Protein AF-A0A0A2VIX8-F1 (afdb_monomer_lite)

Structure (mmCIF, N/CA/C/O backbone):
data_AF-A0A0A2VIX8-F1
#
_entry.id   AF-A0A0A2VIX8-F1
#
loop_
_atom_site.group_PDB
_atom_site.id
_atom_site.type_symbol
_atom_site.label_atom_id
_atom_site.label_alt_id
_atom_site.label_comp_id
_atom_site.label_asym_id
_atom_site.label_entity_id
_atom_site.label_seq_id
_atom_site.pdbx_PDB_ins_code
_atom_site.Cartn_x
_atom_site.Cartn_y
_atom_site.Cartn_z
_atom_site.occupancy
_atom_site.B_iso_or_equiv
_atom_site.auth_seq_id
_atom_site.auth_comp_id
_atom_site.auth_asym_id
_atom_site.auth_atom_id
_atom_site.pdbx_PDB_model_num
ATOM 1 N N . MET A 1 1 ? -7.351 -21.749 -22.480 1.00 57.69 1 MET A N 1
ATOM 2 C CA . MET A 1 1 ? -6.103 -21.025 -22.819 1.00 57.69 1 MET A CA 1
ATOM 3 C C . MET A 1 1 ? -6.540 -19.793 -23.589 1.00 57.69 1 MET A C 1
ATOM 5 O O . MET A 1 1 ? -7.499 -19.936 -24.330 1.00 57.69 1 MET A O 1
ATOM 9 N N . PHE A 1 2 ? -5.958 -18.612 -23.363 1.00 70.50 2 PHE A N 1
ATOM 10 C CA . PHE A 1 2 ? -6.337 -17.423 -24.139 1.00 70.50 2 PHE A CA 1
ATOM 11 C C . PHE A 1 2 ? -5.989 -17.662 -25.614 1.00 70.50 2 PHE A C 1
ATOM 13 O O . PHE A 1 2 ? -4.879 -18.130 -25.893 1.00 70.50 2 PHE A O 1
ATOM 20 N N . GLU A 1 3 ? -6.956 -17.448 -26.503 1.00 76.38 3 GLU A N 1
ATOM 21 C CA . GLU A 1 3 ? -6.859 -17.830 -27.917 1.00 76.38 3 GLU A CA 1
ATOM 22 C C . GLU A 1 3 ? -5.874 -16.917 -28.657 1.00 76.38 3 GLU A C 1
ATOM 24 O O . GLU A 1 3 ? -4.960 -17.423 -29.305 1.00 76.38 3 GLU A O 1
ATOM 29 N N . ASP A 1 4 ? -5.938 -15.606 -28.410 1.00 84.31 4 ASP A N 1
ATOM 30 C CA . ASP A 1 4 ? -5.078 -14.608 -29.056 1.00 84.31 4 ASP A CA 1
ATOM 31 C C . ASP A 1 4 ? -3.725 -14.490 -28.338 1.00 84.31 4 ASP A C 1
ATOM 33 O O . ASP A 1 4 ? -3.469 -13.598 -27.525 1.00 84.31 4 ASP A O 1
ATOM 37 N N . ASN A 1 5 ? -2.848 -15.467 -28.571 1.00 88.06 5 ASN A N 1
ATOM 38 C CA . ASN A 1 5 ? -1.573 -15.584 -27.862 1.00 88.06 5 ASN A CA 1
ATOM 39 C C . ASN A 1 5 ? -0.334 -15.504 -28.761 1.00 88.06 5 ASN A C 1
ATOM 41 O O . ASN A 1 5 ? 0.763 -15.804 -28.285 1.00 88.06 5 ASN A O 1
ATOM 45 N N . ASP A 1 6 ? -0.485 -15.055 -30.005 1.00 92.56 6 ASP A N 1
ATOM 46 C CA . ASP A 1 6 ? 0.612 -14.931 -30.971 1.00 92.56 6 ASP A CA 1
ATOM 47 C C . ASP A 1 6 ? 1.671 -13.913 -30.522 1.00 92.56 6 ASP A C 1
ATOM 49 O O . ASP A 1 6 ? 2.866 -14.140 -30.719 1.00 92.56 6 ASP A O 1
ATOM 53 N N . TYR A 1 7 ? 1.258 -12.858 -29.810 1.00 95.38 7 TYR A N 1
ATOM 54 C CA . TYR A 1 7 ? 2.127 -11.888 -29.136 1.00 95.38 7 TYR A CA 1
ATOM 55 C C . TYR A 1 7 ? 1.878 -11.868 -27.629 1.00 95.38 7 TYR A C 1
ATOM 57 O O . TYR A 1 7 ? 0.797 -12.219 -27.153 1.00 95.38 7 TYR A O 1
ATOM 65 N N . LYS A 1 8 ? 2.887 -11.444 -26.858 1.00 95.44 8 LYS A N 1
ATOM 66 C CA . LYS A 1 8 ? 2.777 -11.255 -25.403 1.00 95.44 8 LYS A CA 1
ATOM 67 C C . LYS A 1 8 ? 3.576 -10.060 -24.922 1.00 95.44 8 LYS A C 1
ATOM 69 O O . LYS A 1 8 ? 4.647 -9.766 -25.446 1.00 95.44 8 LYS A O 1
ATOM 74 N N . LEU A 1 9 ? 3.087 -9.450 -23.847 1.00 97.19 9 LEU A N 1
ATOM 75 C CA . LEU A 1 9 ? 3.869 -8.574 -22.985 1.00 97.19 9 LEU A CA 1
ATOM 76 C C . LEU A 1 9 ? 4.278 -9.359 -21.736 1.00 97.19 9 LEU A C 1
ATOM 78 O O . LEU A 1 9 ? 3.434 -9.716 -20.917 1.00 97.19 9 LEU A O 1
ATOM 82 N N . TYR A 1 10 ? 5.571 -9.607 -21.559 1.00 98.31 10 TYR A N 1
ATOM 83 C CA . TYR A 1 10 ? 6.104 -10.111 -20.295 1.00 98.31 10 TYR A CA 1
ATOM 84 C C . TYR A 1 10 ? 6.669 -8.965 -19.473 1.00 98.31 10 TYR A C 1
ATOM 86 O O . TYR A 1 10 ? 7.463 -8.187 -19.987 1.00 98.31 10 TYR A O 1
ATOM 94 N N . VAL A 1 11 ? 6.336 -8.912 -18.186 1.00 98.50 11 VAL A N 1
ATOM 95 C CA . VAL A 1 11 ? 7.009 -8.045 -17.213 1.00 98.50 11 VAL A CA 1
ATOM 96 C C . VAL A 1 11 ? 7.673 -8.930 -16.172 1.00 98.50 11 VAL A C 1
ATOM 98 O O . VAL A 1 11 ? 7.006 -9.703 -15.496 1.00 98.50 11 VAL A O 1
ATOM 101 N N . ILE A 1 12 ? 8.994 -8.870 -16.055 1.00 98.56 12 ILE A N 1
ATOM 102 C CA . ILE A 1 12 ? 9.772 -9.738 -15.173 1.00 98.56 12 ILE A CA 1
ATOM 103 C C . ILE A 1 12 ? 10.361 -8.869 -14.067 1.00 98.56 12 ILE A C 1
ATOM 105 O O . ILE A 1 12 ? 11.219 -8.032 -14.340 1.00 98.56 12 ILE A O 1
ATOM 109 N N . VAL A 1 13 ? 9.918 -9.073 -12.827 1.00 97.94 13 VAL A N 1
ATOM 110 C CA . VAL A 1 13 ? 10.357 -8.282 -11.666 1.00 97.94 13 VAL A CA 1
ATOM 111 C C . VAL A 1 13 ? 11.336 -9.050 -10.783 1.00 97.94 13 VAL A C 1
ATOM 113 O O . VAL A 1 13 ? 11.238 -10.268 -10.614 1.00 97.94 13 VAL A O 1
ATOM 116 N N . ASN A 1 14 ? 12.287 -8.332 -10.197 1.00 94.88 14 ASN A N 1
ATOM 117 C CA . ASN A 1 14 ? 13.230 -8.855 -9.222 1.00 94.88 14 ASN A CA 1
ATOM 118 C C . ASN A 1 14 ? 12.518 -9.093 -7.893 1.00 94.88 14 ASN A C 1
ATOM 120 O O . ASN A 1 14 ? 12.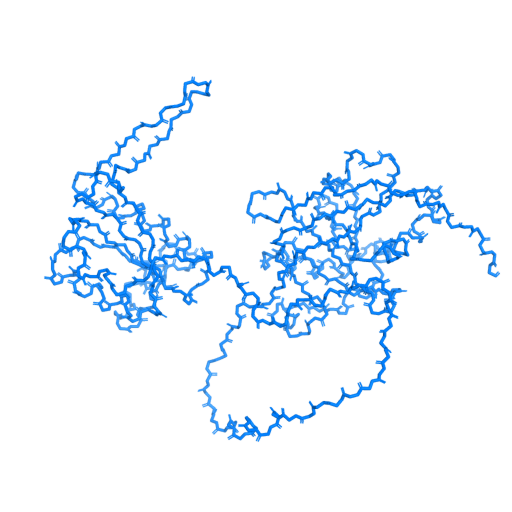109 -8.145 -7.223 1.00 94.88 14 ASN A O 1
ATOM 124 N N . ARG A 1 15 ? 12.413 -10.362 -7.482 1.00 89.75 15 ARG A N 1
ATOM 125 C CA . ARG A 1 15 ? 11.713 -10.755 -6.248 1.00 89.75 15 ARG A CA 1
ATOM 126 C C . ARG A 1 15 ? 12.286 -10.130 -4.970 1.00 89.75 15 ARG A C 1
ATOM 128 O O . ARG A 1 15 ? 11.615 -10.175 -3.949 1.00 89.75 15 ARG A O 1
ATOM 135 N N . ASN A 1 16 ? 13.524 -9.633 -5.018 1.00 85.12 16 ASN A N 1
ATOM 136 C CA . ASN A 1 16 ? 14.191 -9.028 -3.866 1.00 85.12 16 ASN A CA 1
ATOM 137 C C . ASN A 1 16 ? 13.837 -7.540 -3.701 1.00 85.12 16 ASN A C 1
ATOM 139 O O . ASN A 1 16 ? 14.116 -6.987 -2.647 1.00 85.12 16 ASN A O 1
ATOM 143 N N . ALA A 1 17 ? 13.254 -6.898 -4.721 1.00 79.44 17 ALA A N 1
ATOM 144 C CA . ALA A 1 17 ? 12.738 -5.538 -4.596 1.00 79.44 17 ALA A CA 1
ATOM 145 C C . ALA A 1 17 ? 11.415 -5.527 -3.814 1.00 79.44 17 ALA A C 1
ATOM 147 O O . ALA A 1 17 ? 10.639 -6.483 -3.893 1.00 79.44 17 ALA A O 1
ATOM 148 N N . ASP A 1 18 ? 11.138 -4.430 -3.111 1.00 80.56 18 ASP A N 1
ATOM 149 C CA . ASP A 1 18 ? 9.876 -4.249 -2.394 1.00 80.56 18 ASP A CA 1
ATOM 150 C C . ASP A 1 18 ? 8.671 -4.337 -3.331 1.00 80.56 18 ASP A C 1
ATOM 152 O O . ASP A 1 18 ? 8.721 -3.896 -4.480 1.00 80.56 18 ASP A O 1
ATOM 156 N N . LEU A 1 19 ? 7.549 -4.864 -2.831 1.00 82.12 19 LEU A N 1
ATOM 157 C CA . LEU A 1 19 ? 6.335 -5.043 -3.634 1.00 82.12 19 LEU A CA 1
ATOM 158 C C . LEU A 1 19 ? 5.833 -3.719 -4.231 1.00 82.12 19 LEU A C 1
ATOM 160 O O . LEU A 1 19 ? 5.422 -3.686 -5.387 1.00 82.12 19 LEU A O 1
ATOM 164 N N . SER A 1 20 ? 5.893 -2.623 -3.469 1.00 81.38 20 SER A N 1
ATOM 165 C CA . SER A 1 20 ? 5.531 -1.283 -3.951 1.00 81.38 20 SER A CA 1
ATOM 166 C C . SER A 1 20 ? 6.423 -0.839 -5.113 1.00 81.38 20 SER A C 1
ATOM 168 O O . SER A 1 20 ? 5.927 -0.340 -6.121 1.00 81.38 20 SER A O 1
ATOM 170 N N . VAL A 1 21 ? 7.728 -1.090 -5.008 1.00 78.56 21 VAL A N 1
ATOM 171 C CA . VAL A 1 21 ? 8.728 -0.771 -6.033 1.00 78.56 21 VAL A CA 1
ATOM 172 C C . VAL A 1 21 ? 8.552 -1.660 -7.270 1.00 78.56 21 VAL A C 1
ATOM 174 O O . VAL A 1 21 ? 8.613 -1.165 -8.393 1.00 78.56 21 VAL A O 1
ATOM 177 N N . GLN A 1 22 ? 8.241 -2.947 -7.089 1.00 89.38 22 GLN A N 1
ATOM 178 C CA . GLN A 1 22 ? 7.893 -3.861 -8.181 1.00 89.38 22 GLN A CA 1
ATOM 179 C C . GLN A 1 22 ? 6.644 -3.389 -8.932 1.00 89.38 22 GLN A C 1
ATOM 181 O O . GLN A 1 22 ? 6.653 -3.362 -10.160 1.00 89.38 22 GLN A O 1
ATOM 186 N N . MET A 1 23 ? 5.582 -2.994 -8.222 1.00 91.62 23 MET A N 1
ATOM 187 C CA . MET A 1 23 ? 4.348 -2.506 -8.850 1.00 91.62 23 MET A CA 1
ATOM 188 C C . MET A 1 23 ? 4.558 -1.172 -9.568 1.00 91.62 23 MET A C 1
ATOM 190 O O . MET A 1 23 ? 4.048 -0.990 -10.673 1.00 91.62 23 MET A O 1
ATOM 194 N N . ASN A 1 24 ? 5.367 -0.279 -8.992 1.00 83.88 24 ASN A N 1
ATOM 195 C CA . ASN A 1 24 ? 5.773 0.956 -9.655 1.00 83.88 24 ASN A CA 1
ATOM 196 C C . ASN A 1 24 ? 6.507 0.659 -10.976 1.00 83.88 24 ASN A C 1
ATOM 198 O O . ASN A 1 24 ? 6.139 1.172 -12.035 1.00 83.88 24 ASN A O 1
ATOM 202 N N . ALA A 1 25 ? 7.484 -0.253 -10.937 1.00 93.81 25 ALA A N 1
ATOM 203 C CA . ALA A 1 25 ? 8.200 -0.689 -12.129 1.00 93.81 25 ALA A CA 1
ATOM 204 C C . ALA A 1 25 ? 7.256 -1.304 -13.173 1.00 93.81 25 ALA A C 1
ATOM 206 O O . ALA A 1 25 ? 7.357 -0.959 -14.346 1.00 93.81 25 ALA A O 1
ATOM 207 N N . VAL A 1 26 ? 6.305 -2.160 -12.774 1.00 97.06 26 VAL A N 1
ATOM 208 C CA . VAL A 1 26 ? 5.311 -2.748 -13.693 1.00 97.06 26 VAL A CA 1
ATOM 209 C C . VAL A 1 26 ? 4.513 -1.660 -14.417 1.00 97.06 26 VAL A C 1
ATOM 211 O O . VAL A 1 26 ? 4.389 -1.724 -15.639 1.00 97.06 26 VAL A O 1
ATOM 214 N N . GLY A 1 27 ? 4.023 -0.645 -13.699 1.00 92.81 27 GLY A N 1
ATOM 215 C CA . GLY A 1 27 ? 3.270 0.463 -14.295 1.00 92.81 27 GLY A CA 1
ATOM 216 C C . GLY A 1 27 ? 4.077 1.226 -15.349 1.00 92.81 27 GLY A C 1
ATOM 217 O O . GLY A 1 27 ? 3.639 1.359 -16.495 1.00 92.81 27 GLY A O 1
ATOM 218 N N . HIS A 1 28 ? 5.288 1.662 -14.990 1.00 94.81 28 HIS A N 1
ATOM 219 C CA . HIS A 1 28 ? 6.182 2.372 -15.909 1.00 94.81 28 HIS A CA 1
ATOM 220 C C . HIS A 1 28 ? 6.579 1.527 -17.122 1.00 94.81 28 HIS A C 1
ATOM 222 O O . HIS A 1 28 ? 6.592 2.020 -18.252 1.00 94.81 28 HIS A O 1
ATOM 228 N N . LEU A 1 29 ? 6.887 0.249 -16.900 1.00 98.25 29 LEU A N 1
ATOM 229 C CA . LEU A 1 29 ? 7.326 -0.659 -17.950 1.00 98.25 29 LEU A CA 1
ATOM 230 C C . LEU A 1 29 ? 6.213 -0.941 -18.958 1.00 98.25 29 LEU A C 1
ATOM 232 O O . LEU A 1 29 ? 6.475 -0.845 -20.156 1.00 98.25 29 LEU A O 1
ATOM 236 N N . CYS A 1 30 ? 4.992 -1.231 -18.494 1.00 96.00 30 CYS A N 1
ATOM 237 C CA . CYS A 1 30 ? 3.834 -1.464 -19.358 1.00 96.00 30 CYS A CA 1
ATOM 238 C C . CYS A 1 30 ? 3.520 -0.243 -20.229 1.00 96.00 30 CYS A C 1
ATOM 240 O O . CYS A 1 30 ? 3.377 -0.384 -21.440 1.00 96.00 30 CYS A O 1
ATOM 242 N N . GLY A 1 31 ? 3.459 0.956 -19.641 1.00 92.69 31 GLY A N 1
ATOM 243 C CA . GLY A 1 31 ? 3.199 2.176 -20.408 1.00 92.69 31 GLY A CA 1
ATOM 244 C C . GLY A 1 31 ? 4.324 2.492 -21.396 1.00 92.69 31 GLY A C 1
ATOM 245 O O . GLY A 1 31 ? 4.082 2.710 -22.581 1.00 92.69 31 GLY A O 1
ATOM 246 N N . GLY A 1 32 ? 5.575 2.462 -20.927 1.00 95.31 32 GLY A N 1
ATOM 247 C CA . GLY A 1 32 ? 6.733 2.861 -21.725 1.00 95.31 32 GLY A CA 1
ATOM 248 C C . GLY A 1 32 ? 7.027 1.935 -22.904 1.00 95.31 32 GLY A C 1
ATOM 249 O O . GLY A 1 32 ? 7.377 2.418 -23.979 1.00 95.31 32 GLY A O 1
ATOM 250 N N . ILE A 1 33 ? 6.870 0.615 -22.737 1.00 96.94 33 ILE A N 1
ATOM 251 C CA . ILE A 1 33 ? 7.145 -0.332 -23.827 1.00 96.94 33 ILE A CA 1
ATOM 252 C C . ILE A 1 33 ? 6.079 -0.268 -24.924 1.00 96.94 33 ILE A C 1
ATOM 254 O O . ILE A 1 33 ? 6.424 -0.370 -26.096 1.00 96.94 33 ILE A O 1
ATOM 258 N N . MET A 1 34 ? 4.809 -0.033 -24.575 1.00 95.62 34 MET A N 1
ATOM 259 C CA . MET A 1 34 ? 3.722 0.072 -25.558 1.00 95.62 34 MET A CA 1
ATOM 260 C C . MET A 1 34 ? 3.886 1.287 -26.478 1.00 95.62 34 MET A C 1
ATOM 262 O O . MET A 1 34 ? 3.558 1.198 -27.655 1.00 95.62 34 MET A O 1
ATOM 266 N N . LEU A 1 35 ? 4.503 2.374 -25.998 1.00 95.69 35 LEU A N 1
ATOM 267 C CA . LEU A 1 35 ? 4.878 3.527 -26.833 1.00 95.69 35 LEU A CA 1
ATOM 268 C C . LEU A 1 35 ? 5.982 3.221 -27.861 1.00 95.69 35 LEU A C 1
ATOM 270 O O . LEU A 1 35 ? 6.277 4.057 -28.713 1.00 95.69 35 LEU A O 1
ATOM 274 N N . LYS A 1 36 ? 6.643 2.063 -27.757 1.00 94.12 36 LYS A N 1
ATOM 275 C CA . LYS A 1 36 ? 7.696 1.612 -28.679 1.00 94.12 36 LYS A CA 1
ATOM 276 C C . LYS A 1 36 ? 7.228 0.514 -29.631 1.00 94.12 36 LYS A C 1
ATOM 278 O O . LYS A 1 36 ? 8.000 0.105 -30.494 1.00 94.12 36 LYS A O 1
ATOM 283 N N . VAL A 1 37 ? 5.999 0.028 -29.473 1.00 94.50 37 VAL A N 1
ATOM 284 C CA . VAL A 1 37 ? 5.398 -0.939 -30.392 1.00 94.50 37 VAL A CA 1
ATOM 285 C C . VAL A 1 37 ? 4.936 -0.192 -31.642 1.00 94.50 37 VAL A C 1
ATOM 287 O O . VAL A 1 37 ? 4.296 0.847 -31.527 1.00 94.50 37 VAL A O 1
ATOM 290 N N . ASP A 1 38 ? 5.252 -0.714 -32.830 1.00 90.94 38 ASP A N 1
ATOM 291 C CA . ASP A 1 38 ? 4.850 -0.103 -34.110 1.00 90.94 38 ASP A CA 1
ATOM 292 C C . ASP A 1 38 ? 3.320 -0.040 -34.255 1.00 90.94 38 ASP A C 1
ATOM 294 O O . ASP A 1 38 ? 2.749 0.989 -34.609 1.00 90.94 38 ASP A O 1
ATOM 298 N N . LYS A 1 39 ? 2.647 -1.149 -33.924 1.00 90.25 39 LYS A N 1
ATOM 299 C CA . LYS A 1 39 ? 1.187 -1.288 -33.981 1.00 90.25 39 LYS A CA 1
ATOM 300 C C . LYS A 1 39 ? 0.658 -1.944 -32.707 1.00 90.25 39 LYS A C 1
ATOM 302 O O . LYS A 1 39 ? 0.453 -3.155 -32.686 1.00 90.25 39 LYS A O 1
ATOM 307 N N . PRO A 1 40 ? 0.501 -1.178 -31.617 1.00 91.75 40 PRO A N 1
ATOM 308 C CA . PRO A 1 40 ? -0.120 -1.695 -30.411 1.00 91.75 40 PRO A CA 1
ATOM 309 C C . PRO A 1 40 ? -1.611 -1.962 -30.654 1.00 91.75 40 PRO A C 1
ATOM 311 O O . PRO A 1 40 ? -2.315 -1.110 -31.193 1.00 91.75 40 PRO A O 1
ATOM 314 N N . GLU A 1 41 ? -2.099 -3.121 -30.220 1.00 92.56 41 GLU A N 1
ATOM 315 C CA . GLU A 1 41 ? -3.510 -3.498 -30.335 1.00 92.56 41 GLU A CA 1
ATOM 316 C C . GLU A 1 41 ? -4.207 -3.408 -28.977 1.00 92.56 41 GLU A C 1
ATOM 318 O O . GLU A 1 41 ? -3.799 -4.045 -28.004 1.00 92.56 41 GLU A O 1
ATOM 323 N N . PHE A 1 42 ? -5.270 -2.609 -28.917 1.00 93.75 42 PHE A N 1
ATOM 324 C CA . PHE A 1 42 ? -6.079 -2.387 -27.724 1.00 93.75 42 PHE A CA 1
ATOM 325 C C . PHE A 1 42 ? -7.564 -2.421 -28.088 1.00 93.75 42 PHE A C 1
ATOM 327 O O . PHE A 1 42 ? -7.950 -1.950 -29.157 1.00 93.75 42 PHE A O 1
ATOM 334 N N . HIS A 1 43 ? -8.390 -2.925 -27.174 1.00 93.19 43 HIS A N 1
ATOM 335 C CA . HIS A 1 43 ? -9.840 -3.029 -27.336 1.00 93.19 43 HIS A CA 1
ATOM 336 C C . HIS A 1 43 ? -10.579 -2.204 -26.294 1.00 93.19 43 HIS A C 1
ATOM 338 O O . HIS A 1 43 ? -10.126 -2.078 -25.153 1.00 93.19 43 HIS A O 1
ATOM 344 N N . ASP A 1 44 ? -11.731 -1.675 -26.698 1.00 95.00 44 ASP A N 1
ATOM 345 C CA . ASP A 1 44 ? -12.704 -1.047 -25.810 1.00 95.00 44 ASP A CA 1
ATOM 346 C C . ASP A 1 44 ? -13.556 -2.101 -25.098 1.00 95.00 44 ASP A C 1
ATOM 348 O O . ASP A 1 44 ? -14.057 -3.049 -25.703 1.00 95.00 44 ASP A O 1
ATOM 352 N N . TYR A 1 45 ? -13.763 -1.889 -23.804 1.00 93.88 45 TYR A N 1
ATOM 353 C CA . TYR A 1 45 ? -14.588 -2.714 -22.931 1.00 93.88 45 TYR A CA 1
ATOM 354 C C . TYR A 1 45 ? -15.703 -1.836 -22.363 1.00 93.88 45 TYR A C 1
ATOM 356 O O . TYR A 1 45 ? -15.588 -1.355 -21.228 1.00 93.88 45 TYR A O 1
ATOM 364 N N . PRO A 1 46 ? -16.767 -1.584 -23.147 1.00 95.69 46 PRO A N 1
ATOM 365 C CA . PRO A 1 46 ? -17.868 -0.746 -22.711 1.00 95.69 46 PRO A CA 1
ATOM 366 C C . PRO A 1 46 ? -18.735 -1.474 -21.682 1.00 95.69 46 PRO A C 1
ATOM 368 O O . PRO A 1 46 ? -19.075 -2.650 -21.821 1.00 95.69 46 PRO A O 1
ATOM 371 N N . ASN A 1 47 ? -19.158 -0.738 -20.664 1.00 95.19 47 ASN A N 1
ATOM 372 C CA . ASN A 1 47 ? -20.176 -1.136 -19.714 1.00 95.19 47 ASN A CA 1
ATOM 373 C C . ASN A 1 47 ? -21.460 -0.354 -20.007 1.00 95.19 47 ASN A C 1
ATOM 375 O O . ASN A 1 47 ? -21.500 0.868 -19.880 1.00 95.19 47 ASN A O 1
ATOM 379 N N . GLN A 1 48 ? -22.515 -1.071 -20.391 1.00 94.00 48 GLN A N 1
ATOM 380 C CA . GLN A 1 48 ? -23.761 -0.459 -20.852 1.00 94.00 48 GLN A CA 1
ATOM 381 C C . GLN A 1 48 ? -24.494 0.339 -19.763 1.00 94.00 48 GLN A C 1
ATOM 383 O O . GLN A 1 48 ? -25.051 1.389 -20.062 1.00 94.00 48 GLN A O 1
ATOM 388 N N . ASP A 1 49 ? -24.505 -0.153 -18.523 1.00 95.12 49 ASP A N 1
ATOM 389 C CA . ASP A 1 49 ? -25.284 0.431 -17.423 1.00 95.12 49 ASP A CA 1
ATOM 390 C C . ASP A 1 49 ? -24.652 1.725 -16.888 1.00 95.12 49 ASP A C 1
ATOM 392 O O . ASP A 1 49 ? -25.312 2.751 -16.745 1.00 95.12 49 ASP A O 1
ATOM 396 N N . SER A 1 50 ? -23.339 1.700 -16.655 1.00 95.19 50 SER A N 1
ATOM 397 C CA . SER A 1 50 ? -22.596 2.854 -16.134 1.00 95.19 50 SER A CA 1
ATOM 398 C C . SER A 1 50 ? -22.125 3.832 -17.213 1.00 95.19 50 SER A C 1
ATOM 400 O O . SER A 1 50 ? -21.735 4.953 -16.889 1.00 95.19 50 SER A O 1
ATOM 402 N N . GLY A 1 51 ? -22.094 3.409 -18.482 1.00 94.81 51 GLY A N 1
ATOM 403 C CA . GLY A 1 51 ? -21.491 4.163 -19.583 1.00 94.81 51 GLY A CA 1
ATOM 404 C C . GLY A 1 51 ? -19.957 4.228 -19.545 1.00 94.81 51 GLY A C 1
ATOM 405 O O . GLY A 1 51 ? -19.361 4.941 -20.351 1.00 94.81 51 GLY A O 1
ATOM 406 N N . LEU A 1 52 ? -19.298 3.514 -18.624 1.00 93.69 52 LEU A N 1
ATOM 407 C CA . LEU A 1 52 ? -17.836 3.438 -18.561 1.00 93.69 52 LEU A CA 1
ATOM 408 C C . LEU A 1 52 ? -17.283 2.605 -19.726 1.00 93.69 52 LEU A C 1
ATOM 410 O O . LEU A 1 52 ? -17.903 1.630 -20.132 1.00 93.69 52 LEU A O 1
ATOM 414 N N . SER A 1 53 ? -16.087 2.933 -20.216 1.00 93.94 53 SER A N 1
ATOM 415 C CA . SER A 1 53 ? -15.318 2.065 -21.118 1.00 93.94 53 SER A CA 1
ATOM 416 C C . SER A 1 53 ? -13.885 1.952 -20.617 1.00 93.94 53 SER A C 1
ATOM 418 O O . SER A 1 53 ? -13.271 2.963 -20.269 1.00 93.94 53 SER A O 1
ATOM 420 N N . ALA A 1 54 ? -13.359 0.730 -20.561 1.00 93.12 54 ALA A N 1
ATOM 421 C CA . ALA A 1 54 ? -11.940 0.488 -20.315 1.00 93.12 54 ALA A CA 1
ATOM 422 C C . ALA A 1 54 ? -11.221 0.192 -21.633 1.00 93.12 54 ALA A C 1
ATOM 424 O O . ALA A 1 54 ? -11.772 -0.482 -22.496 1.00 93.12 54 ALA A O 1
ATOM 425 N N . TRP A 1 55 ? -9.976 0.648 -21.763 1.00 90.56 55 TRP A N 1
ATOM 426 C CA . TRP A 1 55 ? -9.163 0.416 -22.954 1.00 90.56 55 TRP A CA 1
ATOM 427 C C . TRP A 1 55 ? -7.987 -0.494 -22.604 1.00 90.56 55 TRP A C 1
ATOM 429 O O . TRP A 1 55 ? -7.096 -0.108 -21.845 1.00 90.56 55 TRP A O 1
ATOM 439 N N . MET A 1 56 ? -8.023 -1.733 -23.092 1.00 91.38 56 MET A N 1
ATOM 440 C CA . MET A 1 56 ? -7.155 -2.814 -22.612 1.00 91.38 56 MET A CA 1
ATOM 441 C C . MET A 1 56 ? -6.380 -3.456 -23.756 1.00 91.38 56 MET A C 1
ATOM 443 O O . MET A 1 56 ? -6.884 -3.557 -24.870 1.00 91.38 56 MET A O 1
ATOM 447 N N . ASN A 1 57 ? -5.162 -3.916 -23.470 1.00 90.50 57 ASN A N 1
ATOM 448 C CA . ASN A 1 57 ? -4.312 -4.596 -24.448 1.00 90.50 57 ASN A CA 1
ATOM 449 C C . ASN A 1 57 ? -5.016 -5.852 -24.988 1.00 90.50 57 ASN A C 1
ATOM 451 O O . ASN A 1 57 ? -5.597 -6.611 -24.209 1.00 90.50 57 ASN A O 1
ATOM 455 N N . HIS A 1 58 ? -4.955 -6.065 -26.302 1.00 92.56 58 HIS A N 1
ATOM 456 C CA . HIS A 1 58 ? -5.470 -7.276 -26.936 1.00 92.56 58 HIS A CA 1
ATOM 457 C C . HIS A 1 58 ? -4.702 -8.518 -26.476 1.00 92.56 58 HIS A C 1
ATOM 459 O O . HIS A 1 58 ? -5.304 -9.542 -26.156 1.00 92.56 58 HIS A O 1
ATOM 465 N N . TYR A 1 59 ? -3.375 -8.406 -26.392 1.00 92.94 59 TYR A N 1
ATOM 466 C CA . TYR A 1 59 ? -2.500 -9.529 -26.088 1.00 92.94 59 TYR A CA 1
ATOM 467 C C . TYR A 1 59 ? -2.260 -9.695 -24.578 1.00 92.94 59 TYR A C 1
ATOM 469 O O . TYR A 1 59 ? -2.239 -8.709 -23.831 1.00 92.94 59 TYR A O 1
ATOM 477 N N . PRO A 1 60 ? -1.993 -10.928 -24.100 1.00 91.31 60 PRO A N 1
ATOM 478 C CA . PRO A 1 60 ? -1.756 -11.188 -22.687 1.00 91.31 60 PRO A CA 1
ATOM 479 C C . PRO A 1 60 ? -0.584 -10.393 -22.106 1.00 91.31 60 PRO A C 1
ATOM 481 O O . PRO A 1 60 ? 0.531 -10.403 -22.641 1.00 91.31 60 PRO A O 1
ATOM 484 N N . VAL A 1 61 ? -0.821 -9.810 -20.930 1.00 94.19 61 VAL A N 1
ATOM 485 C CA . VAL A 1 61 ? 0.218 -9.263 -20.053 1.00 94.19 61 VAL A CA 1
ATOM 486 C C . VAL A 1 61 ? 0.529 -10.288 -18.965 1.00 94.19 61 VAL A C 1
ATOM 488 O O . VAL A 1 61 ? -0.339 -10.646 -18.170 1.00 94.19 61 VAL A O 1
ATOM 491 N N . VAL A 1 62 ? 1.765 -10.784 -18.922 1.00 94.56 62 VAL A N 1
ATOM 492 C CA . VAL A 1 62 ? 2.195 -11.832 -17.989 1.00 94.56 62 VAL A CA 1
ATOM 493 C C . VAL A 1 62 ? 3.308 -11.311 -17.090 1.00 94.56 62 VAL A C 1
ATOM 495 O O . VAL A 1 62 ? 4.401 -10.989 -17.556 1.00 94.56 62 VAL A O 1
ATOM 498 N N . VAL A 1 63 ? 3.055 -11.290 -15.782 1.00 97.19 63 VAL A N 1
ATOM 499 C CA . VAL A 1 63 ? 4.061 -10.892 -14.791 1.00 97.19 63 VAL A CA 1
ATOM 500 C C . VAL A 1 63 ? 4.816 -12.125 -14.288 1.00 97.19 63 VAL A C 1
ATOM 502 O O . VAL A 1 63 ? 4.215 -13.104 -13.841 1.00 97.19 63 VAL A O 1
ATOM 505 N N . LEU A 1 64 ? 6.144 -12.086 -14.363 1.00 97.50 64 LEU A N 1
ATOM 506 C CA . LEU A 1 64 ? 7.069 -13.135 -13.938 1.00 97.50 64 LEU A CA 1
ATOM 507 C C . LEU A 1 64 ? 8.028 -12.610 -12.856 1.00 97.50 64 LEU A C 1
ATOM 509 O O . LEU A 1 64 ? 8.172 -11.406 -12.661 1.00 97.50 64 LEU A O 1
ATOM 513 N N . GLN A 1 65 ? 8.722 -13.519 -12.174 1.00 95.06 65 GLN A N 1
ATOM 514 C CA . GLN A 1 65 ? 9.722 -13.210 -11.151 1.00 95.06 65 GLN A CA 1
ATOM 515 C C . GLN A 1 65 ? 11.108 -13.737 -11.522 1.00 95.06 65 GLN A C 1
ATOM 517 O O . GLN A 1 65 ? 11.273 -14.912 -11.874 1.00 95.06 65 GLN A O 1
ATOM 522 N N . SER A 1 66 ? 12.116 -12.879 -11.362 1.00 96.44 66 SER A N 1
ATOM 523 C CA . SER A 1 66 ? 13.530 -13.251 -11.343 1.00 96.44 66 SER A CA 1
ATOM 524 C C . SER A 1 66 ? 14.038 -13.466 -9.919 1.00 96.44 66 SER A C 1
ATOM 526 O O . SER A 1 66 ? 13.451 -13.007 -8.937 1.00 96.44 66 SER A O 1
ATOM 528 N N . LYS A 1 67 ? 15.151 -14.197 -9.798 1.00 91.69 67 LYS A N 1
ATOM 529 C CA . LYS A 1 67 ? 15.806 -14.438 -8.505 1.00 91.69 67 LYS A CA 1
ATOM 530 C C . LYS A 1 67 ? 16.602 -13.233 -8.005 1.00 91.69 67 LYS A C 1
ATOM 532 O O . LYS A 1 67 ? 16.801 -13.122 -6.796 1.00 91.69 67 LYS A O 1
ATOM 537 N N . ASN A 1 68 ? 17.121 -12.429 -8.930 1.00 91.88 68 ASN A N 1
ATOM 538 C CA . ASN A 1 68 ? 17.995 -11.287 -8.689 1.00 91.88 68 ASN A CA 1
ATOM 539 C C . ASN A 1 68 ? 18.103 -10.407 -9.951 1.00 91.88 68 ASN A C 1
ATOM 541 O O . ASN A 1 68 ? 17.647 -10.789 -11.035 1.00 91.88 68 ASN A O 1
ATOM 545 N N . SER A 1 69 ? 18.749 -9.252 -9.790 1.00 96.56 69 SER A N 1
ATOM 546 C CA . SER A 1 69 ? 19.039 -8.280 -10.848 1.00 96.56 69 SER A CA 1
ATOM 547 C C . SER A 1 69 ? 19.912 -8.856 -11.973 1.00 96.56 69 SER A C 1
ATOM 549 O O . SER A 1 69 ? 19.581 -8.698 -13.147 1.00 96.56 69 SER A O 1
ATOM 551 N N . SER A 1 70 ? 20.944 -9.648 -11.659 1.00 96.06 70 SER A N 1
ATOM 552 C CA . SER A 1 70 ? 21.837 -10.232 -12.676 1.00 96.06 70 SER A CA 1
ATOM 553 C C . SER A 1 70 ? 21.097 -11.106 -13.695 1.00 96.06 70 SER A C 1
ATOM 555 O O . SER A 1 70 ? 21.403 -11.083 -14.885 1.00 96.06 70 SER A O 1
ATOM 557 N N . GLN A 1 71 ? 20.072 -11.853 -13.263 1.00 97.19 71 GLN A N 1
ATOM 558 C CA . GLN A 1 71 ? 19.246 -12.645 -14.177 1.00 97.19 71 GLN A CA 1
ATOM 559 C C . GLN A 1 71 ? 18.476 -11.763 -15.174 1.00 97.19 71 GLN A C 1
ATOM 561 O O . GLN A 1 71 ? 18.238 -12.203 -16.304 1.00 97.19 71 GLN A O 1
ATOM 566 N N . LEU A 1 72 ? 18.078 -10.553 -14.766 1.00 98.31 72 LEU A N 1
ATOM 567 C CA . LEU A 1 72 ? 17.427 -9.568 -15.629 1.00 98.31 72 LEU A CA 1
ATOM 568 C C . LEU A 1 72 ? 18.431 -8.985 -16.627 1.00 98.31 72 LEU A C 1
ATOM 570 O O . LEU A 1 72 ? 18.168 -9.046 -17.825 1.00 98.31 72 LEU A O 1
ATOM 574 N N . ALA A 1 73 ? 19.606 -8.553 -16.158 1.00 97.94 73 ALA A N 1
ATOM 575 C CA . ALA A 1 73 ? 20.681 -8.021 -16.999 1.00 97.94 73 ALA A CA 1
ATOM 576 C C . ALA A 1 73 ? 21.065 -8.990 -18.134 1.00 97.94 73 ALA A C 1
ATOM 578 O O . ALA A 1 73 ? 20.953 -8.646 -19.309 1.00 97.94 73 ALA A O 1
ATOM 579 N N . THR A 1 74 ? 21.365 -10.255 -17.809 1.00 97.50 74 THR A N 1
ATOM 580 C CA . THR A 1 74 ? 21.674 -11.289 -18.819 1.00 97.50 74 THR A CA 1
ATOM 581 C C . THR A 1 74 ? 20.510 -11.555 -19.780 1.00 97.50 74 THR A C 1
ATOM 583 O O . THR A 1 74 ? 20.700 -12.066 -20.881 1.00 97.50 74 THR A O 1
ATOM 586 N N . THR A 1 75 ? 19.270 -11.285 -19.369 1.00 98.00 75 THR A N 1
ATOM 587 C CA . THR A 1 75 ? 18.111 -11.434 -20.261 1.00 98.00 75 THR A CA 1
ATOM 588 C C . THR A 1 75 ? 18.027 -10.268 -21.236 1.00 98.00 75 THR A C 1
ATOM 590 O O . THR A 1 75 ? 17.784 -10.518 -22.410 1.00 98.00 75 THR A O 1
ATOM 593 N N . LEU A 1 76 ? 18.299 -9.037 -20.795 1.00 97.69 76 LEU A N 1
ATOM 594 C CA . LEU A 1 76 ? 18.351 -7.864 -21.673 1.00 97.69 76 LEU A CA 1
ATOM 595 C C . LEU A 1 76 ? 19.445 -7.980 -22.736 1.00 97.69 76 LEU A C 1
ATOM 597 O O . LEU A 1 76 ? 19.173 -7.709 -23.900 1.00 97.69 76 LEU A O 1
ATOM 601 N N . GLU A 1 77 ? 20.639 -8.460 -22.376 1.00 96.44 77 GLU A N 1
ATOM 602 C CA . GLU A 1 77 ? 21.716 -8.710 -23.349 1.00 96.44 77 GLU A CA 1
ATOM 603 C C . GLU A 1 77 ? 21.260 -9.663 -24.465 1.00 96.44 77 GLU A C 1
ATOM 605 O O . GLU A 1 77 ? 21.489 -9.410 -25.648 1.00 96.44 77 GLU A O 1
ATOM 610 N N . LYS A 1 78 ? 20.543 -10.736 -24.100 1.00 96.81 78 LYS A N 1
ATOM 611 C CA . LYS A 1 78 ? 19.969 -11.682 -25.069 1.00 96.81 78 LYS A CA 1
ATOM 612 C C . LYS A 1 78 ? 18.865 -11.059 -25.911 1.00 96.81 78 LYS A C 1
ATOM 614 O O . LYS A 1 78 ? 18.816 -11.312 -27.107 1.00 96.81 78 LYS A O 1
ATOM 619 N N . CYS A 1 79 ? 18.013 -10.228 -25.313 1.00 96.38 79 CYS A N 1
ATOM 620 C CA . CYS A 1 79 ? 16.980 -9.510 -26.060 1.00 96.38 79 CYS A CA 1
ATOM 621 C C . CYS A 1 79 ? 17.608 -8.590 -27.111 1.00 96.38 79 CYS A C 1
ATOM 623 O O . CYS A 1 79 ? 17.148 -8.577 -28.248 1.00 96.38 79 CYS A O 1
ATOM 625 N N . GLY A 1 80 ? 18.692 -7.888 -26.757 1.00 93.12 80 GLY A N 1
ATOM 626 C CA . GLY A 1 80 ? 19.466 -7.078 -27.696 1.00 93.12 80 GLY A CA 1
ATOM 627 C C . GLY A 1 80 ? 20.053 -7.901 -28.846 1.00 93.12 80 GLY A C 1
ATOM 628 O O . GLY A 1 80 ? 19.940 -7.497 -29.999 1.00 93.12 80 GLY A O 1
ATOM 629 N N . ALA A 1 81 ? 20.615 -9.078 -28.555 1.00 93.44 81 ALA A N 1
ATOM 630 C CA . ALA A 1 81 ? 21.165 -9.975 -29.576 1.00 93.44 81 ALA A CA 1
ATOM 631 C C . ALA A 1 81 ? 20.094 -10.584 -30.504 1.00 93.44 81 ALA A C 1
ATOM 633 O O . ALA A 1 81 ? 20.353 -10.797 -31.686 1.00 93.44 81 ALA A O 1
ATOM 634 N N . GLU A 1 82 ? 18.899 -10.863 -29.979 1.00 92.81 82 GLU A N 1
ATOM 635 C CA . GLU A 1 82 ? 17.783 -11.478 -30.715 1.00 92.81 82 GLU A CA 1
ATOM 636 C C . GLU A 1 82 ? 16.831 -10.448 -31.355 1.00 92.81 82 GLU A C 1
ATOM 638 O O . GLU A 1 82 ? 15.871 -10.827 -32.026 1.00 92.81 82 GLU A O 1
ATOM 643 N N . GLY A 1 83 ? 17.076 -9.146 -31.162 1.00 94.62 83 GLY A N 1
ATOM 644 C CA . GLY A 1 83 ? 16.223 -8.075 -31.687 1.00 94.62 83 GLY A CA 1
ATOM 645 C C . GLY A 1 83 ? 14.823 -8.040 -31.064 1.00 94.62 83 GLY A C 1
ATOM 646 O O . GLY A 1 83 ? 13.867 -7.615 -31.710 1.00 94.62 83 GLY A O 1
ATOM 647 N N . VAL A 1 84 ? 14.679 -8.510 -29.823 1.00 96.44 84 VAL A N 1
ATOM 648 C CA . VAL A 1 84 ? 13.413 -8.482 -29.081 1.00 96.44 84 VAL A CA 1
ATOM 649 C C . VAL A 1 84 ? 13.207 -7.097 -28.480 1.00 96.44 84 VAL A C 1
ATOM 651 O O . VAL A 1 84 ? 14.109 -6.564 -27.835 1.00 96.44 84 VAL A O 1
ATOM 654 N N . LEU A 1 85 ? 12.012 -6.522 -28.643 1.00 97.94 85 LEU A N 1
ATOM 655 C CA . LEU A 1 85 ? 11.678 -5.239 -28.032 1.00 97.94 85 LEU A CA 1
ATOM 656 C C . LEU A 1 85 ? 11.650 -5.383 -26.507 1.00 97.94 85 LEU A C 1
ATOM 658 O O . LEU A 1 85 ? 10.914 -6.212 -25.964 1.00 97.94 85 LEU A O 1
ATOM 662 N N . TYR A 1 86 ? 12.423 -4.544 -25.821 1.00 98.38 86 TYR A N 1
ATOM 663 C CA . TYR A 1 86 ? 12.492 -4.533 -24.368 1.00 98.38 86 TYR A CA 1
ATOM 664 C C . TYR A 1 86 ? 12.443 -3.122 -23.781 1.00 98.38 86 TYR A C 1
ATOM 666 O O . TYR A 1 86 ? 12.739 -2.128 -24.443 1.00 98.38 86 TYR A O 1
ATOM 674 N N . ASN A 1 87 ? 12.102 -3.059 -22.498 1.00 98.31 87 ASN A N 1
ATOM 675 C CA . ASN A 1 87 ? 12.233 -1.891 -21.636 1.00 98.31 87 ASN A CA 1
ATOM 676 C C . ASN A 1 87 ? 12.769 -2.335 -20.263 1.00 98.31 87 ASN A C 1
ATOM 678 O O . ASN A 1 87 ? 12.665 -3.515 -19.914 1.00 98.31 87 ASN A O 1
ATOM 682 N N . PHE A 1 88 ? 13.344 -1.428 -19.476 1.00 98.50 88 PHE A N 1
ATOM 683 C CA . PHE A 1 88 ? 13.934 -1.764 -18.178 1.00 98.50 88 PHE A CA 1
ATOM 684 C C . PHE A 1 88 ? 13.689 -0.686 -17.123 1.00 98.50 88 PHE A C 1
ATOM 686 O O . PHE A 1 88 ? 13.462 0.477 -17.441 1.00 98.50 88 PHE A O 1
ATOM 693 N N . PHE A 1 89 ? 13.723 -1.110 -15.861 1.00 98.38 89 PHE A N 1
ATOM 694 C CA . PHE A 1 89 ? 13.579 -0.259 -14.690 1.00 98.38 89 PHE A CA 1
ATOM 695 C C . PHE A 1 89 ? 14.645 -0.636 -13.658 1.00 98.38 89 PHE A C 1
ATOM 697 O O . PHE A 1 89 ? 14.762 -1.805 -13.271 1.00 98.38 89 PHE A O 1
ATOM 704 N N . THR A 1 90 ? 15.412 0.350 -13.200 1.00 97.44 90 THR A N 1
ATOM 705 C CA . THR A 1 90 ? 16.541 0.191 -12.267 1.00 97.44 90 THR A CA 1
ATOM 706 C C . THR A 1 90 ? 16.368 1.067 -11.031 1.00 97.44 90 THR A C 1
ATOM 708 O O . THR A 1 90 ? 15.550 1.984 -11.013 1.00 97.44 90 THR A O 1
ATOM 711 N N . THR A 1 91 ? 17.147 0.808 -9.983 1.00 91.00 91 THR A N 1
ATOM 712 C CA . THR A 1 91 ? 17.125 1.613 -8.747 1.00 91.00 91 THR A CA 1
ATOM 713 C C . THR A 1 91 ? 17.528 3.074 -8.969 1.00 91.00 91 THR A C 1
ATOM 715 O O . THR A 1 91 ? 17.029 3.952 -8.272 1.00 91.00 91 THR A O 1
ATOM 718 N N . THR A 1 92 ? 18.326 3.366 -10.002 1.00 90.25 92 THR A N 1
ATOM 719 C CA . THR A 1 92 ? 18.649 4.735 -10.455 1.00 90.25 92 THR A CA 1
ATOM 720 C C . THR A 1 92 ? 17.415 5.547 -10.870 1.00 90.25 92 THR A C 1
ATOM 722 O O . THR A 1 92 ? 17.469 6.770 -10.931 1.00 90.25 92 THR A O 1
ATOM 725 N N . MET A 1 93 ? 16.283 4.889 -11.142 1.00 93.81 93 MET A N 1
ATOM 726 C CA . MET A 1 93 ? 15.013 5.521 -11.519 1.00 93.81 93 MET A CA 1
ATOM 727 C C . MET A 1 93 ? 14.086 5.778 -10.317 1.00 93.81 93 MET A C 1
ATOM 729 O O . MET A 1 93 ? 12.912 6.084 -10.498 1.00 93.81 93 MET A O 1
ATOM 733 N N . LEU A 1 94 ? 14.586 5.642 -9.084 1.00 82.19 94 LEU A N 1
ATOM 734 C CA . LEU A 1 94 ? 13.814 5.863 -7.852 1.00 82.19 94 LEU A CA 1
ATOM 735 C C . LEU A 1 94 ? 14.096 7.223 -7.182 1.00 82.19 94 LEU A C 1
ATOM 737 O O . LEU A 1 94 ? 13.495 7.533 -6.155 1.00 82.19 94 LEU A O 1
ATOM 741 N N . SER A 1 95 ? 14.988 8.039 -7.755 1.00 75.62 95 SER A N 1
ATOM 742 C CA . SER A 1 95 ? 15.390 9.354 -7.230 1.00 75.62 95 SER A CA 1
ATOM 743 C C . SER A 1 95 ? 14.252 10.395 -7.251 1.00 75.62 95 SER A C 1
ATOM 745 O O . SER A 1 95 ? 13.229 10.224 -7.910 1.00 75.62 95 SER A O 1
ATOM 747 N N . HIS A 1 96 ? 14.442 11.525 -6.560 1.00 72.31 96 HIS A N 1
ATOM 748 C CA . HIS A 1 96 ? 13.402 12.544 -6.331 1.00 72.31 96 HIS A CA 1
ATOM 749 C C . HIS A 1 96 ? 13.045 13.444 -7.535 1.00 72.31 96 HIS A C 1
ATOM 751 O O . HIS A 1 96 ? 12.141 14.269 -7.416 1.00 72.31 96 HIS A O 1
ATOM 757 N N . SER A 1 97 ? 13.725 13.324 -8.683 1.00 81.62 97 SER A N 1
ATOM 758 C CA . SER A 1 97 ? 13.380 14.068 -9.905 1.00 81.62 97 SER A CA 1
ATOM 759 C C . SER A 1 97 ? 13.729 13.295 -11.178 1.00 81.62 97 SER A C 1
ATOM 761 O O . SER A 1 97 ? 14.713 12.556 -11.217 1.00 81.62 97 SER A O 1
ATOM 763 N N . SER A 1 98 ? 12.958 13.508 -12.248 1.00 80.19 98 SER A N 1
ATOM 764 C CA . SER A 1 98 ? 13.202 12.868 -13.547 1.00 80.19 98 SER A CA 1
ATOM 765 C C . SER A 1 98 ? 14.562 13.244 -14.141 1.00 80.19 98 SER A C 1
ATOM 767 O O . SER A 1 98 ? 15.222 12.399 -14.736 1.00 80.19 98 SER A O 1
ATOM 769 N N . GLU A 1 99 ? 15.014 14.489 -13.957 1.00 91.44 99 GLU A N 1
ATOM 770 C CA . GLU A 1 99 ? 16.334 14.941 -14.422 1.00 91.44 99 GLU A CA 1
ATOM 771 C C . GLU A 1 99 ? 17.464 14.139 -13.770 1.00 91.44 99 GLU A C 1
ATOM 773 O O . GLU A 1 99 ? 18.371 13.672 -14.462 1.00 91.44 99 GLU A O 1
ATOM 778 N N . GLN A 1 100 ? 17.375 13.919 -12.454 1.00 83.00 100 GLN A N 1
ATOM 779 C CA . GLN A 1 100 ? 18.361 13.134 -11.722 1.00 83.00 100 GLN A CA 1
ATOM 780 C C . GLN A 1 100 ? 18.298 11.658 -12.125 1.00 83.00 100 GLN A C 1
ATOM 782 O O . GLN A 1 100 ? 19.332 11.075 -12.418 1.00 83.00 100 GLN A O 1
ATOM 787 N N . GLN A 1 101 ? 17.101 11.077 -12.246 1.00 90.06 101 GLN A N 1
ATOM 788 C CA . GLN A 1 101 ? 16.934 9.685 -12.683 1.00 90.06 101 GLN A CA 1
ATOM 789 C C . GLN A 1 101 ? 17.527 9.430 -14.080 1.00 90.06 101 GLN A C 1
ATOM 791 O O . GLN A 1 101 ? 18.180 8.408 -14.308 1.00 90.06 101 GLN A O 1
ATOM 796 N N . ILE A 1 102 ? 17.320 10.361 -15.021 1.00 94.50 102 ILE A N 1
ATOM 797 C CA . ILE A 1 102 ? 17.890 10.293 -16.375 1.00 94.50 102 ILE A CA 1
ATOM 798 C C . ILE A 1 102 ? 19.416 10.359 -16.309 1.00 94.50 102 ILE A C 1
ATOM 800 O O . ILE A 1 102 ? 20.091 9.574 -16.978 1.00 94.50 102 ILE A O 1
ATOM 804 N N . LYS A 1 103 ? 19.959 11.279 -15.504 1.00 95.88 103 LYS A N 1
ATOM 805 C CA . LYS A 1 103 ? 21.402 11.426 -15.312 1.00 95.88 103 LYS A CA 1
ATOM 806 C C . LYS A 1 103 ? 22.016 10.170 -14.686 1.00 95.88 103 LYS A C 1
ATOM 808 O O . LYS A 1 103 ? 22.916 9.590 -15.285 1.00 95.88 103 LYS A O 1
ATOM 813 N N . ASP A 1 104 ? 21.482 9.710 -13.558 1.00 92.94 104 ASP A N 1
ATOM 814 C CA . ASP A 1 104 ? 21.970 8.543 -12.813 1.00 92.94 104 ASP A CA 1
ATOM 815 C C . ASP A 1 104 ? 21.981 7.291 -13.692 1.00 92.94 104 ASP A C 1
ATOM 817 O O . ASP A 1 104 ? 22.973 6.568 -13.762 1.00 92.94 104 ASP A O 1
ATOM 821 N N . THR A 1 105 ? 20.889 7.057 -14.424 1.00 96.94 105 THR A N 1
ATOM 822 C CA . THR A 1 105 ? 20.765 5.906 -15.330 1.00 96.94 105 THR A CA 1
ATOM 823 C C . THR A 1 105 ? 21.748 5.989 -16.496 1.00 96.94 105 THR A C 1
ATOM 825 O O . THR A 1 105 ? 22.264 4.966 -16.935 1.00 96.94 105 THR A O 1
ATOM 828 N N . ARG A 1 106 ? 22.018 7.195 -17.012 1.00 97.62 106 ARG A N 1
ATOM 829 C CA . ARG A 1 106 ? 22.977 7.404 -18.105 1.00 97.62 106 ARG A CA 1
ATOM 830 C C . ARG A 1 106 ? 24.423 7.203 -17.656 1.00 97.62 106 ARG A C 1
ATOM 832 O O . ARG A 1 106 ? 25.232 6.728 -18.448 1.00 97.62 106 ARG A O 1
ATOM 839 N N . GLU A 1 107 ? 24.755 7.633 -16.445 1.00 97.44 107 GLU A N 1
ATOM 840 C CA . GLU A 1 107 ? 26.126 7.636 -15.925 1.00 97.44 107 GLU A CA 1
ATOM 841 C C . GLU A 1 107 ? 26.523 6.296 -15.295 1.00 97.44 107 GLU A C 1
ATOM 843 O O . GLU A 1 107 ? 27.704 5.952 -15.298 1.00 97.44 107 GLU A O 1
ATOM 848 N N . THR A 1 108 ? 25.554 5.519 -14.804 1.00 96.75 108 THR A N 1
ATOM 849 C CA . THR A 1 108 ? 25.813 4.224 -14.167 1.00 96.75 108 THR A CA 1
ATOM 850 C C . THR A 1 108 ? 26.189 3.169 -15.219 1.00 96.75 108 THR A C 1
ATOM 852 O O . THR A 1 108 ? 25.398 2.903 -16.132 1.00 96.75 108 THR A O 1
ATOM 855 N N . PRO A 1 109 ? 27.368 2.525 -15.114 1.00 97.62 109 PRO A N 1
ATOM 856 C CA . PRO A 1 109 ? 27.754 1.442 -16.012 1.00 97.62 109 PRO A CA 1
ATOM 857 C C . PRO A 1 109 ? 26.741 0.296 -15.989 1.00 97.62 109 PRO A C 1
ATOM 859 O O . PRO A 1 109 ? 26.209 -0.055 -14.941 1.00 97.62 109 PRO A O 1
ATOM 862 N N . PHE A 1 110 ? 26.527 -0.368 -17.129 1.00 95.44 110 PHE A N 1
ATOM 863 C CA . PHE A 1 110 ? 25.540 -1.454 -17.230 1.00 95.44 110 PHE A CA 1
ATOM 864 C C . PHE A 1 110 ? 25.742 -2.567 -16.187 1.00 95.44 110 PHE A C 1
ATOM 866 O O . PHE A 1 110 ? 24.772 -3.074 -15.632 1.00 95.44 110 PHE A O 1
ATOM 873 N N . ALA A 1 111 ? 26.997 -2.920 -15.891 1.00 94.12 111 ALA A N 1
ATOM 874 C CA . ALA A 1 111 ? 27.339 -3.936 -14.893 1.00 94.12 111 ALA A CA 1
ATOM 875 C C . ALA A 1 111 ? 26.993 -3.528 -13.446 1.00 94.12 111 ALA A C 1
ATOM 877 O O . ALA A 1 111 ? 26.915 -4.391 -12.574 1.00 94.12 111 ALA A O 1
ATOM 878 N N . GLU A 1 112 ? 26.795 -2.233 -13.202 1.00 94.38 112 GLU A N 1
ATOM 879 C CA . GLU A 1 112 ? 26.461 -1.649 -11.900 1.00 94.38 112 GLU A CA 1
ATOM 880 C C . GLU A 1 112 ? 24.968 -1.305 -11.778 1.00 94.38 112 GLU A C 1
ATOM 882 O O . GLU A 1 112 ? 24.497 -0.987 -10.688 1.00 94.38 112 GLU A O 1
ATOM 887 N N . LEU A 1 113 ? 24.197 -1.403 -12.869 1.00 96.88 113 LEU A N 1
ATOM 888 C CA . LEU A 1 113 ? 22.753 -1.195 -12.826 1.00 96.88 113 LEU A CA 1
ATOM 889 C C . LEU A 1 113 ? 22.073 -2.294 -12.003 1.00 96.88 113 LEU A C 1
ATOM 891 O O . LEU A 1 113 ? 22.114 -3.480 -12.343 1.00 96.88 113 LEU A O 1
ATOM 895 N N . ASP A 1 114 ? 21.371 -1.885 -10.947 1.00 95.19 114 ASP A N 1
ATOM 896 C CA . ASP A 1 114 ? 20.524 -2.784 -10.174 1.00 95.19 114 ASP A CA 1
ATOM 897 C C . ASP A 1 114 ? 19.087 -2.773 -10.712 1.00 95.19 114 ASP A C 1
ATOM 899 O O . ASP A 1 114 ? 18.334 -1.808 -10.557 1.00 95.19 114 ASP A O 1
ATOM 903 N N . PHE A 1 115 ? 18.715 -3.849 -11.402 1.00 98.00 115 PHE A N 1
ATOM 904 C CA . PHE A 1 115 ? 17.432 -3.993 -12.070 1.00 98.00 115 PHE A CA 1
ATOM 905 C C . PHE A 1 115 ? 16.328 -4.397 -11.089 1.00 98.00 115 PHE A C 1
ATOM 907 O O . PHE A 1 115 ? 16.364 -5.460 -10.455 1.00 98.00 115 PHE A O 1
ATOM 914 N N . VAL A 1 116 ? 15.282 -3.573 -11.059 1.00 96.25 116 VAL A N 1
ATOM 915 C CA . VAL A 1 116 ? 14.012 -3.862 -10.386 1.00 96.25 116 VAL A CA 1
ATOM 916 C C . VAL A 1 116 ? 13.118 -4.700 -11.292 1.00 96.25 116 VAL A C 1
ATOM 918 O O . VAL A 1 116 ? 12.466 -5.632 -10.825 1.00 96.25 116 VAL A O 1
ATOM 921 N N . GLY A 1 117 ? 13.084 -4.404 -12.592 1.00 98.38 117 GLY A N 1
ATOM 922 C CA . GLY A 1 117 ? 12.267 -5.151 -13.539 1.00 98.38 117 GLY A CA 1
ATOM 923 C C . GLY A 1 117 ? 12.591 -4.848 -14.994 1.00 98.38 117 GLY A C 1
ATOM 924 O O . GLY A 1 117 ? 13.232 -3.849 -15.313 1.00 98.38 117 GLY A O 1
ATOM 925 N N . ILE A 1 118 ? 12.141 -5.728 -15.882 1.00 98.75 118 ILE A N 1
ATOM 926 C CA . ILE A 1 118 ? 12.231 -5.562 -17.338 1.00 98.75 118 ILE A CA 1
ATOM 927 C C . ILE A 1 118 ? 10.894 -5.913 -17.979 1.00 98.75 118 ILE A C 1
ATOM 929 O O . ILE A 1 118 ? 10.158 -6.745 -17.449 1.00 98.75 118 ILE A O 1
ATOM 933 N N . ALA A 1 119 ? 10.592 -5.314 -19.125 1.00 98.69 119 ALA A N 1
ATOM 934 C CA . ALA A 1 119 ? 9.471 -5.712 -19.964 1.00 98.69 119 ALA A CA 1
ATOM 935 C C . ALA A 1 119 ? 9.960 -6.163 -21.333 1.00 98.69 119 ALA A C 1
ATOM 937 O O . ALA A 1 119 ? 10.882 -5.561 -21.873 1.00 98.69 119 ALA A O 1
ATOM 938 N N . LEU A 1 120 ? 9.333 -7.203 -21.877 1.00 98.44 120 LEU A N 1
ATOM 939 C CA . LEU A 1 120 ? 9.603 -7.767 -23.196 1.00 98.44 120 LEU A CA 1
ATOM 940 C C . LEU A 1 120 ? 8.289 -7.831 -23.975 1.00 98.44 120 LEU A C 1
ATOM 942 O O . LEU A 1 120 ? 7.290 -8.303 -23.429 1.00 98.44 120 LEU A O 1
ATOM 946 N N . TYR A 1 121 ? 8.293 -7.417 -25.237 1.00 97.75 121 TYR A N 1
ATOM 947 C CA . TYR A 1 121 ? 7.130 -7.529 -26.116 1.00 97.75 121 TYR A CA 1
ATOM 948 C C . TYR A 1 121 ? 7.518 -8.116 -27.473 1.00 97.75 121 TYR A C 1
ATOM 950 O O . TYR A 1 121 ? 8.576 -7.799 -28.017 1.00 97.75 121 TYR A O 1
ATOM 958 N N . GLY A 1 122 ? 6.666 -8.980 -28.020 1.00 95.94 122 GLY A N 1
ATOM 959 C CA . GLY A 1 122 ? 6.918 -9.651 -29.291 1.00 95.94 122 GLY A CA 1
ATOM 960 C C . GLY A 1 122 ? 6.186 -10.982 -29.432 1.00 95.94 122 GLY A C 1
ATOM 961 O O . GLY A 1 122 ? 5.358 -11.347 -28.596 1.00 95.94 122 GLY A O 1
ATOM 962 N N . GLU A 1 123 ? 6.521 -11.699 -30.503 1.00 95.62 123 GLU A N 1
ATOM 963 C CA . GLU A 1 123 ? 5.961 -13.012 -30.830 1.00 95.62 123 GLU A CA 1
ATOM 964 C C . GLU A 1 123 ? 6.240 -14.027 -29.714 1.00 95.62 123 GLU A C 1
ATOM 966 O O . GLU A 1 123 ? 7.376 -14.169 -29.246 1.00 95.62 123 GLU A O 1
ATOM 971 N N . THR A 1 124 ? 5.223 -14.792 -29.320 1.00 94.62 124 THR A N 1
ATOM 972 C CA . THR A 1 124 ? 5.315 -15.765 -28.224 1.00 94.62 124 THR A CA 1
ATOM 973 C C . THR A 1 124 ? 6.476 -16.737 -28.400 1.00 94.62 124 THR A C 1
ATOM 975 O O . THR A 1 124 ? 7.199 -17.000 -27.435 1.00 94.62 124 THR A O 1
ATOM 978 N N . GLU A 1 125 ? 6.701 -17.249 -29.611 1.00 94.44 125 GLU A N 1
ATOM 979 C CA . GLU A 1 125 ? 7.757 -18.236 -29.853 1.00 94.44 125 GLU A CA 1
ATOM 980 C C . GLU A 1 125 ? 9.169 -17.642 -29.724 1.00 94.44 125 GLU A C 1
ATOM 982 O O . GLU A 1 125 ? 10.068 -18.335 -29.245 1.00 94.44 125 GLU A O 1
ATOM 987 N N . LYS A 1 126 ? 9.356 -16.345 -30.016 1.00 95.50 126 LYS A N 1
ATOM 988 C CA . LYS A 1 126 ? 10.621 -15.628 -29.760 1.00 95.50 126 LYS A CA 1
ATOM 989 C C . LYS A 1 126 ? 10.829 -15.347 -28.270 1.00 95.50 126 LYS A C 1
ATOM 991 O O . LYS A 1 126 ? 11.942 -15.439 -27.764 1.00 95.50 126 LYS A O 1
ATOM 996 N N . LEU A 1 127 ? 9.759 -15.059 -27.526 1.00 96.75 127 LEU A N 1
ATOM 997 C CA . LEU A 1 127 ? 9.847 -14.737 -26.093 1.00 96.75 127 LEU A CA 1
ATOM 998 C C . LEU A 1 127 ? 10.019 -15.970 -25.195 1.00 96.75 127 LEU A C 1
ATOM 1000 O O . LEU A 1 127 ? 10.602 -15.894 -24.109 1.00 96.75 127 LEU A O 1
ATOM 1004 N N . LYS A 1 128 ? 9.518 -17.129 -25.617 1.00 95.00 128 LYS A N 1
ATOM 1005 C CA . LYS A 1 128 ? 9.555 -18.392 -24.863 1.00 95.00 128 LYS A CA 1
ATOM 1006 C C . LYS A 1 128 ? 10.961 -18.835 -24.413 1.00 95.00 128 LYS A C 1
ATOM 1008 O O . LYS A 1 128 ? 11.116 -19.140 -23.224 1.00 95.00 128 LYS A O 1
ATOM 1013 N N . PRO A 1 129 ? 12.012 -18.861 -25.262 1.00 95.75 129 PRO A N 1
ATOM 1014 C CA . PRO A 1 129 ? 13.360 -19.236 -24.822 1.00 95.75 129 PRO A CA 1
ATOM 1015 C C . PRO A 1 129 ? 13.950 -18.268 -23.786 1.00 95.75 129 PRO A C 1
ATOM 1017 O O . PRO A 1 129 ? 14.696 -18.708 -22.904 1.00 95.75 129 PRO A O 1
ATOM 1020 N N . LEU A 1 130 ? 13.582 -16.985 -23.852 1.00 96.62 130 LEU A N 1
ATOM 1021 C CA . LEU A 1 130 ? 14.033 -15.937 -22.933 1.00 96.62 130 LEU A CA 1
ATOM 1022 C C . LEU A 1 130 ? 13.333 -16.028 -21.571 1.00 96.62 130 LEU A C 1
ATOM 1024 O O . LEU A 1 130 ? 13.952 -15.785 -20.530 1.00 96.62 130 LEU A O 1
ATOM 1028 N N . THR A 1 131 ? 12.061 -16.434 -21.573 1.00 96.25 131 THR A N 1
ATOM 1029 C CA . THR A 1 131 ? 11.178 -16.357 -20.401 1.00 96.25 131 THR A CA 1
ATOM 1030 C C . THR A 1 131 ? 11.026 -17.665 -19.620 1.00 96.25 131 THR A C 1
ATOM 1032 O O . THR A 1 131 ? 10.738 -17.624 -18.425 1.00 96.25 131 THR A O 1
ATOM 1035 N N . LYS A 1 132 ? 11.308 -18.830 -20.227 1.00 93.88 132 LYS A N 1
ATOM 1036 C CA . LYS A 1 132 ? 11.089 -20.171 -19.627 1.00 93.88 132 LYS A CA 1
ATOM 1037 C C . LYS A 1 132 ? 11.720 -20.411 -18.248 1.00 93.88 132 LYS A C 1
ATOM 1039 O O . LYS A 1 132 ? 11.291 -21.296 -17.518 1.00 93.88 132 LYS A O 1
ATOM 1044 N N . LYS A 1 133 ? 12.786 -19.677 -17.915 1.00 92.62 133 LYS A N 1
ATOM 1045 C CA . LYS A 1 133 ? 13.542 -19.814 -16.655 1.00 92.62 133 LYS A CA 1
ATOM 1046 C C . LYS A 1 133 ? 12.920 -19.047 -15.485 1.00 92.62 133 LYS A C 1
ATOM 1048 O O . LYS A 1 133 ? 13.373 -19.205 -14.352 1.00 92.62 133 LYS A O 1
ATOM 1053 N N . PHE A 1 134 ? 11.963 -18.167 -15.758 1.00 95.75 134 PHE A N 1
ATOM 1054 C CA . PHE A 1 134 ? 11.292 -17.367 -14.744 1.00 95.75 134 PHE A CA 1
ATOM 1055 C C . PHE A 1 134 ? 10.001 -18.049 -14.308 1.00 95.75 134 PHE A C 1
ATOM 1057 O O . PHE A 1 134 ? 9.383 -18.803 -15.055 1.00 95.75 134 PHE A O 1
ATOM 1064 N N . SER A 1 135 ? 9.603 -17.796 -13.067 1.00 91.44 135 SER A N 1
ATOM 1065 C CA . SER A 1 135 ? 8.333 -18.290 -12.536 1.00 91.44 135 SER A CA 1
ATOM 1066 C C . SER A 1 135 ? 7.269 -17.212 -12.665 1.00 91.44 135 SER A C 1
ATOM 1068 O O . SER A 1 135 ? 7.596 -16.030 -12.599 1.00 91.44 135 SER A O 1
ATOM 1070 N N . VAL A 1 136 ? 6.005 -17.608 -12.819 1.00 91.88 136 VAL A N 1
ATOM 1071 C CA . VAL A 1 136 ? 4.874 -16.671 -12.728 1.00 91.88 136 VAL A CA 1
ATOM 1072 C C . VAL A 1 136 ? 4.951 -15.922 -11.405 1.00 91.88 136 VAL A C 1
ATOM 1074 O O . VAL A 1 136 ? 5.246 -16.532 -10.373 1.00 91.88 136 VAL A O 1
ATOM 1077 N N . PHE A 1 137 ? 4.706 -14.613 -11.451 1.00 87.62 137 PHE A N 1
ATOM 1078 C CA . PHE A 1 137 ? 4.683 -13.782 -10.264 1.00 87.62 137 PHE A CA 1
ATOM 1079 C C . PHE A 1 137 ? 3.663 -14.333 -9.281 1.00 87.62 137 PHE A C 1
ATOM 1081 O O . PHE A 1 137 ? 2.470 -14.431 -9.565 1.00 87.62 137 PHE A O 1
ATOM 1088 N N . LYS A 1 138 ? 4.159 -14.706 -8.110 1.00 78.00 138 LYS A N 1
ATOM 1089 C CA . LYS A 1 138 ? 3.327 -15.012 -6.965 1.00 78.00 138 LYS A CA 1
ATOM 1090 C C . LYS A 1 138 ? 3.662 -13.965 -5.931 1.00 78.00 138 LYS A C 1
ATOM 1092 O O . LYS A 1 138 ? 4.825 -13.827 -5.543 1.00 78.00 138 LYS A O 1
ATOM 1097 N N . VAL A 1 139 ? 2.640 -13.268 -5.448 1.00 58.38 139 VAL A N 1
ATOM 1098 C CA . VAL A 1 139 ? 2.741 -12.734 -4.096 1.00 58.38 139 VAL A CA 1
ATOM 1099 C C . VAL A 1 139 ? 3.028 -13.966 -3.254 1.00 58.38 139 VAL A C 1
ATOM 1101 O O . VAL A 1 139 ? 2.252 -14.925 -3.290 1.00 58.38 139 VAL A O 1
ATOM 1104 N N . GLN A 1 140 ? 4.171 -14.007 -2.568 1.00 47.66 140 GLN A N 1
ATOM 1105 C CA . GLN A 1 140 ? 4.244 -14.905 -1.433 1.00 47.66 140 GLN A CA 1
ATOM 1106 C C . GLN A 1 140 ? 3.105 -14.444 -0.531 1.00 47.66 140 GLN A C 1
ATOM 1108 O O . GLN A 1 140 ? 3.253 -13.485 0.223 1.00 47.66 140 GLN A O 1
ATOM 1113 N N . GLN A 1 141 ? 1.963 -15.137 -0.589 1.00 37.28 141 GLN A N 1
ATOM 1114 C CA . GLN A 1 141 ? 1.286 -15.415 0.655 1.00 37.28 141 GLN A CA 1
ATOM 1115 C C . GLN A 1 141 ? 2.408 -15.972 1.504 1.00 37.28 141 GLN A C 1
ATOM 1117 O O . GLN A 1 141 ? 3.000 -17.000 1.157 1.00 37.28 141 GLN A O 1
ATOM 1122 N N . ARG A 1 142 ? 2.846 -15.197 2.495 1.00 35.91 142 ARG A N 1
ATOM 1123 C CA . ARG A 1 142 ? 3.707 -15.746 3.520 1.00 35.91 142 ARG A CA 1
ATOM 1124 C C . ARG A 1 142 ? 2.851 -16.832 4.146 1.00 35.91 142 ARG A C 1
ATOM 1126 O O . ARG A 1 142 ? 2.089 -16.559 5.064 1.00 35.91 142 ARG A O 1
ATOM 1133 N N . ASN A 1 143 ? 2.938 -18.039 3.589 1.00 30.52 143 ASN A N 1
ATOM 1134 C CA . ASN A 1 143 ? 2.624 -19.257 4.289 1.00 30.52 143 ASN A CA 1
ATOM 1135 C C . ASN A 1 143 ? 3.480 -19.133 5.529 1.00 30.52 143 ASN A C 1
ATOM 1137 O O . ASN A 1 143 ? 4.709 -19.190 5.460 1.00 30.52 143 ASN A O 1
ATOM 1141 N N . TYR A 1 144 ? 2.820 -18.789 6.621 1.00 32.62 144 TYR A N 1
ATOM 1142 C CA . TYR A 1 144 ? 3.429 -18.702 7.918 1.00 32.62 144 TYR A CA 1
ATOM 1143 C C . TYR A 1 144 ? 3.918 -20.123 8.210 1.00 32.62 144 TYR A C 1
ATOM 1145 O O . TYR A 1 144 ? 3.145 -20.993 8.583 1.00 32.62 144 TYR A O 1
ATOM 1153 N N . SER A 1 145 ? 5.183 -20.394 7.893 1.00 29.11 145 SER A N 1
ATOM 1154 C CA . SER A 1 145 ? 5.877 -21.629 8.253 1.00 29.11 145 SER A CA 1
ATOM 1155 C C . SER A 1 145 ? 6.610 -21.475 9.586 1.00 29.11 145 SER A C 1
ATOM 1157 O O . SER A 1 145 ? 7.346 -22.368 9.995 1.00 29.11 145 SER A O 1
ATOM 1159 N N . GLY A 1 146 ? 6.425 -20.334 10.262 1.00 35.12 146 GLY A N 1
ATOM 1160 C CA . GLY A 1 146 ? 6.565 -20.278 11.711 1.00 35.12 146 GLY A CA 1
ATOM 1161 C C . GLY A 1 146 ? 5.483 -21.145 12.358 1.00 35.12 146 GLY A C 1
ATOM 1162 O O . GLY A 1 146 ? 4.512 -21.495 11.679 1.00 35.12 146 GLY A O 1
ATOM 1163 N N . PRO A 1 147 ? 5.620 -21.507 13.647 1.00 27.09 147 PRO A N 1
ATOM 1164 C CA . PRO A 1 147 ? 4.510 -22.134 14.356 1.00 27.09 147 PRO A CA 1
ATOM 1165 C C . PRO A 1 147 ? 3.260 -21.294 14.089 1.00 27.09 147 PRO A C 1
ATOM 1167 O O . PRO A 1 147 ? 3.364 -20.063 14.064 1.00 27.09 147 PRO A O 1
ATOM 1170 N N . LEU A 1 148 ? 2.118 -21.947 13.826 1.00 28.47 148 LEU A N 1
ATOM 1171 C CA . LEU A 1 148 ? 0.819 -21.269 13.792 1.00 28.47 148 LEU A CA 1
ATOM 1172 C C . LEU A 1 148 ? 0.834 -20.220 14.910 1.00 28.47 148 LEU A C 1
ATOM 1174 O O . LEU A 1 148 ? 1.249 -20.584 16.019 1.00 28.47 148 LEU A O 1
ATOM 1178 N N . PRO A 1 149 ? 0.495 -18.941 14.642 1.00 30.20 149 PRO A N 1
ATOM 1179 C CA . PRO A 1 149 ? 0.416 -17.960 15.711 1.00 30.20 149 PRO A CA 1
ATOM 1180 C C . PRO A 1 149 ? -0.404 -18.614 16.807 1.00 30.20 149 PRO A C 1
ATOM 1182 O O . PRO A 1 149 ? -1.483 -19.137 16.518 1.00 30.20 149 PRO A O 1
ATOM 1185 N N . VAL A 1 150 ? 0.194 -18.712 17.999 1.00 27.45 150 VAL A N 1
ATOM 1186 C CA . VAL A 1 150 ? -0.421 -19.351 19.157 1.00 27.45 150 VAL A CA 1
ATOM 1187 C C . VAL A 1 150 ? -1.852 -18.850 19.186 1.00 27.45 150 VAL A C 1
ATOM 1189 O O . VAL A 1 150 ? -2.083 -17.652 19.359 1.00 27.45 150 VAL A O 1
ATOM 1192 N N . ILE A 1 151 ? -2.801 -19.751 18.924 1.00 30.12 151 ILE A N 1
ATOM 1193 C CA . ILE A 1 151 ? -4.187 -19.510 19.275 1.00 30.12 151 ILE A CA 1
ATOM 1194 C C . ILE A 1 151 ? -4.099 -19.359 20.785 1.00 30.12 151 ILE A C 1
ATOM 1196 O O . ILE A 1 151 ? -3.923 -20.344 21.499 1.00 30.12 151 ILE A O 1
ATOM 1200 N N . ILE A 1 152 ? -4.090 -18.114 21.262 1.00 30.36 152 ILE A N 1
ATOM 1201 C CA . ILE A 1 152 ? -4.316 -17.840 22.670 1.00 30.36 152 ILE A CA 1
ATOM 1202 C C . ILE A 1 152 ? -5.794 -18.150 22.848 1.00 30.36 152 ILE A C 1
ATOM 1204 O O . ILE A 1 152 ? -6.666 -17.302 22.678 1.00 30.36 152 ILE A O 1
ATOM 1208 N N . ASP A 1 153 ? -6.061 -19.429 23.082 1.00 27.28 153 ASP A N 1
ATOM 1209 C CA . ASP A 1 153 ? -7.252 -19.865 23.773 1.00 27.28 153 ASP A CA 1
ATOM 1210 C C . ASP A 1 153 ? -7.364 -18.992 25.035 1.00 27.28 153 ASP A C 1
ATOM 1212 O O . ASP A 1 153 ? -6.404 -18.791 25.786 1.00 27.28 153 ASP A O 1
ATOM 1216 N N . ALA A 1 154 ? -8.552 -18.421 25.212 1.00 32.00 154 ALA A N 1
ATOM 1217 C CA . ALA A 1 154 ? -8.910 -17.471 26.252 1.00 32.00 154 ALA A CA 1
ATOM 1218 C C . ALA A 1 154 ? -8.950 -18.069 27.679 1.00 32.00 154 ALA A C 1
ATOM 1220 O O . ALA A 1 154 ? -9.666 -17.546 28.530 1.00 32.00 154 ALA A O 1
ATOM 1221 N N . SER A 1 155 ? -8.210 -19.142 27.977 1.00 31.59 155 SER A N 1
ATOM 1222 C CA . SER A 1 155 ? -8.227 -19.805 29.289 1.00 31.59 155 SER A CA 1
ATOM 1223 C C . SER A 1 155 ? -6.946 -19.690 30.121 1.00 31.59 155 SER A C 1
ATOM 1225 O O . SER A 1 155 ? -6.940 -20.165 31.256 1.00 31.59 155 SER A O 1
ATOM 1227 N N . GLY A 1 156 ? -5.903 -18.999 29.642 1.00 32.44 156 GLY A N 1
ATOM 1228 C CA . GLY A 1 156 ? -4.852 -18.439 30.507 1.00 32.44 156 GLY A CA 1
ATOM 1229 C C . GLY A 1 156 ? -4.257 -19.396 31.551 1.00 32.44 156 GLY A C 1
ATOM 1230 O O . GLY A 1 156 ? -4.134 -19.021 32.716 1.00 32.44 156 GLY A O 1
ATOM 1231 N N . ARG A 1 157 ? -3.877 -20.620 31.163 1.00 26.69 157 ARG A N 1
ATOM 1232 C CA . ARG A 1 157 ? -3.092 -21.516 32.026 1.00 26.69 157 ARG A CA 1
ATOM 1233 C C . ARG A 1 157 ? -1.814 -21.977 31.340 1.00 26.69 157 ARG A C 1
ATOM 1235 O O . ARG A 1 157 ? -1.825 -22.862 30.492 1.00 26.69 157 ARG A O 1
ATOM 1242 N N . CYS A 1 158 ? -0.704 -21.377 31.759 1.00 25.14 158 CYS A N 1
ATOM 1243 C CA . CYS A 1 158 ? 0.624 -21.955 31.615 1.00 25.14 158 CYS A CA 1
ATOM 1244 C C . CYS A 1 158 ? 0.869 -22.864 32.824 1.00 25.14 158 CYS A C 1
ATOM 1246 O O . CYS A 1 158 ? 1.308 -22.380 33.865 1.00 25.14 158 CYS A O 1
ATOM 1248 N N . ASP A 1 159 ? 0.606 -24.162 32.688 1.00 25.95 159 ASP A N 1
ATOM 1249 C CA . ASP A 1 159 ? 1.195 -25.149 33.593 1.00 25.95 159 ASP A CA 1
ATOM 1250 C C . ASP A 1 159 ? 2.568 -25.537 33.037 1.00 25.95 159 ASP A C 1
ATOM 1252 O O . ASP A 1 159 ? 2.706 -26.058 31.929 1.00 25.95 159 ASP A O 1
ATOM 1256 N N . GLY A 1 160 ? 3.612 -25.202 33.794 1.00 35.31 160 GLY A N 1
ATOM 1257 C CA . GLY A 1 160 ? 4.987 -25.525 33.451 1.00 35.31 160 GLY A CA 1
ATOM 1258 C C . GLY A 1 160 ? 5.271 -27.015 33.612 1.00 35.31 160 GLY A C 1
ATOM 1259 O O . GLY A 1 160 ? 5.095 -27.553 34.701 1.00 35.31 160 GLY A O 1
ATOM 1260 N N . ASN A 1 161 ? 5.753 -27.665 32.547 1.00 29.81 161 ASN A N 1
ATOM 1261 C CA . ASN A 1 161 ? 6.892 -28.593 32.581 1.00 29.81 161 ASN A CA 1
ATOM 1262 C C . ASN A 1 161 ? 7.215 -29.199 31.198 1.00 29.81 161 ASN A C 1
ATOM 1264 O O . ASN A 1 161 ? 6.338 -29.418 30.369 1.00 29.81 161 ASN A O 1
ATOM 1268 N N . SER A 1 162 ? 8.495 -29.561 31.032 1.00 26.88 162 SER A N 1
ATOM 1269 C CA . SER A 1 162 ? 9.176 -30.186 29.875 1.00 26.88 162 SER A CA 1
ATOM 1270 C C . SER A 1 162 ? 9.685 -29.187 28.818 1.00 26.88 162 SER A C 1
ATOM 1272 O O . SER A 1 162 ? 8.933 -28.590 28.063 1.00 26.88 162 SER A O 1
ATOM 1274 N N . VAL A 1 163 ? 10.944 -28.740 28.900 1.00 29.08 163 VAL A N 1
ATOM 1275 C CA . VAL A 1 163 ? 12.188 -29.419 28.470 1.00 29.08 163 VAL A CA 1
ATOM 1276 C C . VAL A 1 163 ? 12.153 -29.804 26.988 1.00 29.08 163 VAL A C 1
ATOM 1278 O O . VAL A 1 163 ? 11.613 -30.837 26.618 1.00 29.08 163 VAL A O 1
ATOM 1281 N N . THR A 1 164 ? 12.839 -29.024 26.151 1.00 26.61 164 THR A N 1
ATOM 1282 C CA . THR A 1 164 ? 13.983 -29.536 25.373 1.00 26.61 164 THR A CA 1
ATOM 1283 C C . THR A 1 164 ? 14.824 -28.385 24.825 1.00 26.61 164 THR A C 1
ATOM 1285 O O . THR A 1 164 ? 14.475 -27.668 23.894 1.00 26.61 164 THR A O 1
ATOM 1288 N N . THR A 1 165 ? 15.981 -28.244 25.455 1.00 28.03 165 THR A N 1
ATOM 1289 C CA . THR A 1 165 ? 17.192 -27.590 24.975 1.00 28.03 165 THR A CA 1
ATOM 1290 C C . THR A 1 165 ? 17.790 -28.415 23.834 1.00 28.03 165 THR A C 1
ATOM 1292 O O . THR A 1 165 ? 18.041 -29.595 24.050 1.00 28.03 165 THR A O 1
ATOM 1295 N N . LEU A 1 166 ? 18.063 -27.820 22.666 1.00 26.84 166 LEU A N 1
ATOM 1296 C CA . LEU A 1 166 ? 19.290 -28.010 21.863 1.00 26.84 166 LEU A CA 1
ATOM 1297 C C . LEU A 1 166 ? 19.202 -27.196 20.557 1.00 26.84 166 LEU A C 1
ATOM 1299 O O . LEU A 1 166 ? 18.135 -27.120 19.964 1.00 26.84 166 LEU A O 1
ATOM 1303 N N . TRP A 1 167 ? 20.351 -26.682 20.097 1.00 24.44 167 TRP A N 1
ATOM 1304 C CA . TRP A 1 167 ? 20.616 -25.881 18.876 1.00 24.44 167 TRP A CA 1
ATOM 1305 C C . TRP A 1 167 ? 20.865 -24.369 19.028 1.00 24.44 167 TRP A C 1
ATOM 1307 O O . TRP A 1 167 ? 20.636 -23.597 18.103 1.00 24.44 167 TRP A O 1
ATOM 1317 N N . LEU A 1 168 ? 21.504 -23.953 20.129 1.00 28.11 168 LEU A N 1
ATOM 1318 C CA . LEU A 1 168 ? 22.193 -22.652 20.236 1.00 28.11 168 LEU A CA 1
ATOM 1319 C C . LEU A 1 168 ? 23.708 -22.803 20.461 1.00 28.11 168 LEU A C 1
ATOM 1321 O O . LEU A 1 168 ? 24.268 -22.283 21.422 1.00 28.11 168 LEU A O 1
ATOM 1325 N N . THR A 1 169 ? 24.418 -23.529 19.587 1.00 29.59 169 THR A N 1
ATOM 1326 C CA . THR A 1 169 ? 25.893 -23.626 19.710 1.00 29.59 169 THR A CA 1
ATOM 1327 C C . THR A 1 169 ? 26.641 -23.810 18.386 1.00 29.59 169 THR A C 1
ATOM 1329 O O . THR A 1 169 ? 27.574 -24.605 18.310 1.00 29.59 169 THR A O 1
ATOM 1332 N N . LYS A 1 170 ? 26.267 -23.088 17.313 1.00 27.50 170 LYS A N 1
ATOM 1333 C CA . LYS A 1 170 ? 27.085 -23.091 16.077 1.00 27.50 170 LYS A CA 1
ATOM 1334 C C . LYS A 1 170 ? 27.092 -21.834 15.192 1.00 27.50 170 LYS A C 1
ATOM 1336 O O . LYS A 1 170 ? 27.567 -21.916 14.067 1.00 27.50 170 LYS A O 1
ATOM 1341 N N . VAL A 1 171 ? 26.654 -20.667 15.681 1.00 29.33 171 VAL A N 1
ATOM 1342 C CA . VAL A 1 171 ? 26.722 -19.401 14.899 1.00 29.33 171 VAL A CA 1
ATOM 1343 C C . VAL A 1 171 ? 27.502 -18.286 15.623 1.00 29.33 171 VAL A C 1
ATOM 1345 O O . VAL A 1 171 ? 27.608 -17.171 15.136 1.00 29.33 171 VAL A O 1
ATOM 1348 N N . ALA A 1 172 ? 28.141 -18.582 16.760 1.00 27.39 172 ALA A N 1
ATOM 1349 C CA . ALA A 1 172 ? 28.871 -17.585 17.552 1.00 27.39 172 ALA A CA 1
ATOM 1350 C C . ALA A 1 172 ? 30.336 -17.330 17.118 1.00 27.39 172 ALA A C 1
ATOM 1352 O O . ALA A 1 172 ? 31.042 -16.618 17.817 1.00 27.39 172 ALA A O 1
ATOM 1353 N N . ASN A 1 173 ? 30.807 -17.861 15.981 1.00 29.64 173 ASN A N 1
ATOM 1354 C CA . ASN A 1 173 ? 32.210 -17.711 15.542 1.00 29.64 173 ASN A CA 1
ATOM 1355 C C . ASN A 1 173 ? 32.385 -17.098 14.139 1.00 29.64 173 ASN A C 1
ATOM 1357 O O . ASN A 1 173 ? 33.346 -17.410 13.442 1.00 29.64 173 ASN A O 1
ATOM 1361 N N . PHE A 1 174 ? 31.491 -16.203 13.709 1.00 25.61 174 PHE A N 1
ATOM 1362 C CA . PHE A 1 174 ? 31.677 -15.471 12.447 1.00 25.61 174 PHE A CA 1
ATOM 1363 C C . PHE A 1 174 ? 31.446 -13.962 12.596 1.00 25.61 174 PHE A C 1
ATOM 1365 O O . PHE A 1 174 ? 30.675 -13.354 11.864 1.00 25.61 174 PHE A O 1
ATOM 1372 N N . LEU A 1 175 ? 32.138 -13.349 13.559 1.00 29.36 175 LEU A N 1
ATOM 1373 C CA . LEU A 1 175 ? 32.312 -11.897 13.634 1.00 29.36 175 LEU A CA 1
ATOM 1374 C C . LEU A 1 175 ? 33.804 -11.571 13.711 1.00 29.36 175 LEU A C 1
ATOM 1376 O O . LEU A 1 175 ? 34.373 -11.515 14.797 1.00 29.36 175 LEU A O 1
ATOM 1380 N N . SER A 1 176 ? 34.432 -11.361 12.551 1.00 30.78 176 SER A N 1
ATOM 1381 C CA . SER A 1 176 ? 35.709 -10.635 12.443 1.00 30.78 176 SER A CA 1
ATOM 1382 C C . SER A 1 176 ? 36.104 -10.343 10.987 1.00 30.78 176 SER A C 1
ATOM 1384 O O . SER A 1 176 ? 37.113 -10.840 10.496 1.00 30.78 176 SER A O 1
ATOM 1386 N N . LYS A 1 177 ? 35.339 -9.482 10.296 1.00 27.95 177 LYS A N 1
ATOM 1387 C CA . LYS A 1 177 ? 35.848 -8.616 9.209 1.00 27.95 177 LYS A CA 1
ATOM 1388 C C . LYS A 1 177 ? 35.070 -7.288 9.172 1.00 27.95 177 LYS A C 1
ATOM 1390 O O . LYS A 1 177 ? 33.846 -7.330 9.275 1.00 27.95 177 LYS A O 1
ATOM 1395 N N . PRO A 1 178 ? 35.740 -6.128 9.029 1.00 31.61 178 PRO A N 1
ATOM 1396 C CA . PRO A 1 178 ? 35.078 -4.840 8.866 1.00 31.61 178 PRO A CA 1
ATOM 1397 C C . PRO A 1 178 ? 34.700 -4.626 7.393 1.00 31.61 178 PRO A C 1
ATOM 1399 O O . PRO A 1 178 ? 35.509 -4.875 6.501 1.00 31.61 178 PRO A O 1
ATOM 1402 N N . GLY A 1 179 ? 33.471 -4.164 7.155 1.00 36.56 179 GLY A N 1
ATOM 1403 C CA . GLY A 1 179 ? 32.937 -3.885 5.819 1.00 36.56 179 GLY A CA 1
ATOM 1404 C C . GLY A 1 179 ? 31.952 -4.947 5.337 1.00 36.56 179 GLY A C 1
ATOM 1405 O O . GLY A 1 179 ? 32.279 -5.769 4.487 1.00 36.56 179 GLY A O 1
ATOM 1406 N N . ALA A 1 180 ? 30.732 -4.920 5.870 1.00 23.12 180 ALA A N 1
ATOM 1407 C CA . ALA A 1 180 ? 29.587 -5.596 5.279 1.00 23.12 180 ALA A CA 1
ATOM 1408 C C . ALA A 1 180 ? 28.376 -4.673 5.418 1.00 23.12 180 ALA A C 1
ATOM 1410 O O . ALA A 1 180 ? 28.049 -4.223 6.515 1.00 23.12 180 ALA A O 1
ATOM 1411 N N . ILE A 1 181 ? 27.781 -4.355 4.273 1.00 27.00 181 ILE A N 1
ATOM 1412 C CA . ILE A 1 181 ? 26.558 -3.575 4.116 1.00 27.00 181 ILE A CA 1
ATOM 1413 C C . ILE A 1 181 ? 25.490 -4.183 5.029 1.00 27.00 181 ILE A C 1
ATOM 1415 O O . ILE A 1 181 ? 25.215 -5.383 4.959 1.00 27.00 181 ILE A O 1
ATOM 1419 N N . VAL A 1 182 ? 24.936 -3.354 5.913 1.00 25.52 182 VAL A N 1
ATOM 1420 C CA . VAL A 1 182 ? 23.769 -3.689 6.729 1.00 25.52 182 VAL A CA 1
ATOM 1421 C C . VAL A 1 182 ? 22.639 -3.985 5.750 1.00 25.52 182 VAL A C 1
ATOM 1423 O O . VAL A 1 182 ? 22.200 -3.102 5.021 1.00 25.52 182 VAL A O 1
ATOM 1426 N N . SER A 1 183 ? 22.227 -5.247 5.652 1.00 29.64 183 SER A N 1
ATOM 1427 C CA . SER A 1 183 ? 21.031 -5.599 4.897 1.00 29.64 183 SER A CA 1
ATOM 1428 C C . SER A 1 183 ? 19.830 -5.095 5.692 1.00 29.64 183 SER A C 1
ATOM 1430 O O . SER A 1 183 ? 19.467 -5.709 6.701 1.00 29.64 183 SER A O 1
ATOM 1432 N N . ASP A 1 184 ? 19.249 -3.977 5.267 1.00 35.47 184 ASP A N 1
ATOM 1433 C CA . ASP A 1 184 ? 17.981 -3.484 5.795 1.00 35.47 184 ASP A CA 1
ATOM 1434 C C . ASP A 1 184 ? 16.929 -4.583 5.636 1.00 35.47 184 ASP A C 1
ATOM 1436 O O . ASP A 1 184 ? 16.629 -5.068 4.544 1.00 35.47 184 ASP A O 1
ATOM 1440 N N . ASN A 1 185 ? 16.446 -5.071 6.771 1.00 39.59 185 ASN A N 1
ATOM 1441 C CA . ASN A 1 185 ? 15.481 -6.151 6.829 1.00 39.59 185 ASN A CA 1
ATOM 1442 C C . ASN A 1 185 ? 14.100 -5.568 6.467 1.00 39.59 185 ASN A C 1
ATOM 1444 O O . ASN A 1 185 ? 13.640 -4.680 7.183 1.00 39.59 185 ASN A O 1
ATOM 1448 N N . PRO A 1 186 ? 13.390 -6.053 5.429 1.00 49.31 186 PRO A N 1
ATOM 1449 C CA . PRO A 1 186 ? 12.116 -5.486 4.950 1.00 49.31 186 PRO A CA 1
ATOM 1450 C C . PRO A 1 186 ? 10.915 -5.808 5.871 1.00 49.31 186 PRO A C 1
ATOM 1452 O O . PRO A 1 186 ? 9.809 -6.118 5.427 1.00 49.31 186 PRO A O 1
ATOM 1455 N N . LEU A 1 187 ? 11.130 -5.832 7.187 1.00 57.19 187 LEU A N 1
ATOM 1456 C CA . LEU A 1 187 ? 10.244 -6.459 8.166 1.00 57.19 187 LEU A CA 1
ATOM 1457 C C . LEU A 1 187 ? 10.068 -5.643 9.456 1.00 57.19 187 LEU A C 1
ATOM 1459 O O . LEU A 1 187 ? 9.817 -6.215 10.512 1.00 57.19 187 LEU A O 1
ATOM 1463 N N . HIS A 1 188 ? 10.131 -4.311 9.380 1.00 77.88 188 HIS A N 1
ATOM 1464 C CA . HIS A 1 188 ? 9.822 -3.439 10.527 1.00 77.88 188 HIS A CA 1
ATOM 1465 C C . HIS A 1 188 ? 8.327 -3.402 10.899 1.00 77.88 188 HIS A C 1
ATOM 1467 O O . HIS A 1 188 ? 7.948 -2.866 11.941 1.00 77.88 188 HIS A O 1
ATOM 1473 N N . PHE A 1 189 ? 7.464 -3.988 10.062 1.00 87.25 189 PHE A N 1
ATOM 1474 C CA . PHE A 1 189 ? 6.024 -4.069 10.296 1.00 87.25 189 PHE A CA 1
ATOM 1475 C C . PHE A 1 189 ? 5.566 -5.501 10.570 1.00 87.25 189 PHE A C 1
ATOM 1477 O O . PHE A 1 189 ? 6.000 -6.465 9.931 1.00 87.25 189 PHE A O 1
ATOM 1484 N N . LYS A 1 190 ? 4.628 -5.635 11.507 1.00 88.06 190 LYS A N 1
ATOM 1485 C CA . LYS A 1 190 ? 3.899 -6.871 11.789 1.00 88.06 190 LYS A CA 1
ATOM 1486 C C . LYS A 1 190 ? 2.643 -6.921 10.932 1.00 88.06 190 LYS A C 1
ATOM 1488 O O . LYS A 1 190 ? 1.876 -5.966 10.910 1.00 88.06 190 LYS A O 1
ATOM 1493 N N . ASN A 1 191 ? 2.417 -8.055 10.272 1.00 89.12 191 ASN A N 1
ATOM 1494 C CA . ASN A 1 191 ? 1.114 -8.349 9.687 1.00 89.12 191 ASN A CA 1
ATOM 1495 C C . ASN A 1 191 ? 0.173 -8.831 10.799 1.00 89.12 191 ASN A C 1
ATOM 1497 O O . ASN A 1 191 ? 0.529 -9.734 11.559 1.00 89.12 191 ASN A O 1
ATOM 1501 N N . VAL A 1 192 ? -0.996 -8.212 10.899 1.00 89.44 192 VAL A N 1
ATOM 1502 C CA . VAL A 1 192 ? -2.004 -8.478 11.915 1.00 89.44 192 VAL A CA 1
ATOM 1503 C C . VAL A 1 192 ? -3.314 -8.826 11.230 1.00 89.44 192 VAL A C 1
ATOM 1505 O O . VAL A 1 192 ? -3.887 -8.033 10.485 1.00 89.44 192 VAL A O 1
ATOM 1508 N N . THR A 1 193 ? -3.786 -10.032 11.523 1.00 92.31 193 THR A N 1
ATOM 1509 C CA . THR A 1 193 ? -5.110 -10.535 11.165 1.00 92.31 193 THR A CA 1
ATOM 1510 C C . THR A 1 193 ? -5.684 -11.232 12.389 1.00 92.31 193 THR A C 1
ATOM 1512 O O . THR A 1 193 ? -4.957 -11.961 13.067 1.00 92.31 193 THR A O 1
ATOM 1515 N N . GLY A 1 194 ? -6.956 -10.997 12.701 1.00 88.38 194 GLY A N 1
ATOM 1516 C CA . GLY A 1 194 ? -7.625 -11.660 13.815 1.00 88.38 194 GLY A CA 1
ATOM 1517 C C . GLY A 1 194 ? -8.740 -10.844 14.454 1.00 88.38 194 GLY A C 1
ATOM 1518 O O . GLY A 1 194 ? -9.170 -9.812 13.937 1.00 88.38 194 GLY A O 1
ATOM 1519 N N . PHE A 1 195 ? -9.205 -11.336 15.600 1.00 94.06 195 PHE A N 1
ATOM 1520 C CA . PHE A 1 195 ? -10.311 -10.756 16.351 1.00 94.06 195 PHE A CA 1
ATOM 1521 C C . PHE A 1 195 ? -9.846 -9.691 17.338 1.00 94.06 195 PHE A C 1
ATOM 1523 O O . PHE A 1 195 ? -8.849 -9.851 18.042 1.00 94.06 195 PHE A O 1
ATOM 1530 N N . PHE A 1 196 ? -10.618 -8.615 17.407 1.00 97.56 196 PHE A N 1
ATOM 1531 C CA . PHE A 1 196 ? -10.396 -7.490 18.294 1.00 97.56 196 PHE A CA 1
ATOM 1532 C C . PHE A 1 196 ? -11.719 -6.961 18.840 1.00 97.56 196 PHE A C 1
ATOM 1534 O O . PHE A 1 196 ? -12.800 -7.272 18.349 1.00 97.56 196 PHE A O 1
ATOM 1541 N N . PHE A 1 197 ? -11.630 -6.106 19.849 1.00 96.50 197 PHE A N 1
ATOM 1542 C CA . PHE A 1 197 ? -12.771 -5.471 20.480 1.00 96.50 197 PHE A CA 1
ATOM 1543 C C . PHE A 1 197 ? -12.594 -3.957 20.499 1.00 96.50 197 PHE A C 1
ATOM 1545 O O . PHE A 1 197 ? -11.570 -3.444 20.965 1.00 96.50 197 PHE A O 1
ATOM 1552 N N . ARG A 1 198 ? -13.617 -3.236 20.034 1.00 96.88 198 ARG A N 1
ATOM 1553 C CA . ARG A 1 198 ? -13.715 -1.777 20.149 1.00 96.88 198 ARG A CA 1
ATOM 1554 C C . ARG A 1 198 ? -14.818 -1.416 21.132 1.00 96.88 198 ARG A C 1
ATOM 1556 O O . ARG A 1 198 ? -15.952 -1.845 20.971 1.00 96.88 198 ARG A O 1
ATOM 1563 N N . ALA A 1 199 ? -14.503 -0.588 22.122 1.00 95.06 199 ALA A N 1
ATOM 1564 C CA . ALA A 1 199 ? -15.502 -0.026 23.024 1.00 95.06 199 ALA A CA 1
ATOM 1565 C C . ALA A 1 199 ? -15.931 1.372 22.548 1.00 95.06 199 ALA A C 1
ATOM 1567 O O . ALA A 1 199 ? -15.087 2.248 22.347 1.00 95.06 199 ALA A O 1
ATOM 1568 N N . VAL A 1 200 ? -17.237 1.592 22.389 1.00 94.00 200 VAL A N 1
ATOM 1569 C CA . VAL A 1 200 ? -17.824 2.886 21.995 1.00 94.00 200 VAL A CA 1
ATOM 1570 C C . VAL A 1 200 ? -19.019 3.242 22.881 1.00 94.00 200 VAL A C 1
ATOM 1572 O O . VAL A 1 200 ? -19.685 2.343 23.380 1.00 94.00 200 VAL A O 1
ATOM 1575 N N . PRO A 1 201 ? -19.318 4.529 23.121 1.00 92.12 201 PRO A N 1
ATOM 1576 C CA . PRO A 1 201 ? -20.616 4.949 23.652 1.00 92.12 201 PRO A CA 1
ATOM 1577 C C . PRO A 1 201 ? -21.776 4.378 22.826 1.00 92.12 201 PRO A C 1
ATOM 1579 O O . PRO A 1 201 ? -21.649 4.234 21.608 1.00 92.12 201 PRO A O 1
ATOM 1582 N N . THR A 1 202 ? -22.895 4.055 23.477 1.00 88.94 202 THR A N 1
ATOM 1583 C CA . THR A 1 202 ? -24.062 3.427 22.832 1.00 88.94 202 THR A CA 1
ATOM 1584 C C . THR A 1 202 ? -24.567 4.235 21.638 1.00 88.94 202 THR A C 1
ATOM 1586 O O . THR A 1 202 ? -24.934 3.662 20.616 1.00 88.94 202 THR A O 1
ATOM 1589 N N . GLU A 1 203 ? -24.507 5.565 21.718 1.00 90.31 203 GLU A N 1
ATOM 1590 C CA . GLU A 1 203 ? -24.910 6.469 20.640 1.00 90.31 203 GLU A CA 1
ATOM 1591 C C . GLU A 1 203 ? -24.040 6.379 19.369 1.00 90.31 203 GLU A C 1
ATOM 1593 O O . GLU A 1 203 ? -24.457 6.861 18.320 1.00 90.31 203 GLU A O 1
ATOM 1598 N N . PHE A 1 204 ? -22.852 5.761 19.431 1.00 90.69 204 PHE A N 1
ATOM 1599 C CA . PHE A 1 204 ? -21.949 5.588 18.279 1.00 90.69 204 PHE A CA 1
ATOM 1600 C C . PHE A 1 204 ? -21.896 4.159 17.757 1.00 90.69 204 PHE A C 1
ATOM 1602 O O . PHE A 1 204 ? -21.018 3.835 16.956 1.00 90.69 204 PHE A O 1
ATOM 1609 N N . LEU A 1 205 ? -22.820 3.301 18.191 1.00 91.19 205 LEU A N 1
ATOM 1610 C CA . LEU A 1 205 ? -22.829 1.902 17.791 1.00 91.19 205 LEU A CA 1
ATOM 1611 C C . LEU A 1 205 ? -22.991 1.726 16.272 1.00 91.19 205 LEU A C 1
ATOM 1613 O O . LEU A 1 205 ? -22.242 0.972 15.657 1.00 91.19 205 LEU A O 1
ATOM 1617 N N . SER A 1 206 ? -23.903 2.476 15.649 1.00 90.88 206 SER A N 1
ATOM 1618 C CA . SER A 1 206 ? -24.111 2.459 14.191 1.00 90.88 206 SER A CA 1
ATOM 1619 C C . SER A 1 206 ? -22.938 3.049 13.398 1.00 90.88 206 SER A C 1
ATOM 1621 O O . SER A 1 206 ? -22.794 2.776 12.211 1.00 90.88 206 SER A O 1
ATOM 1623 N N . SER A 1 207 ? -22.072 3.825 14.054 1.00 91.38 207 SER A N 1
ATOM 1624 C CA . SER A 1 207 ? -20.891 4.474 13.476 1.00 91.38 207 SER A CA 1
ATOM 1625 C C . SER A 1 207 ? -19.580 3.873 14.001 1.00 91.38 207 SER A C 1
ATOM 1627 O O . SER A 1 207 ? -18.552 4.548 14.043 1.00 91.38 207 SER A O 1
ATOM 1629 N N . VAL A 1 208 ? -19.592 2.610 14.447 1.00 93.88 208 VAL A N 1
ATOM 1630 C CA . VAL A 1 208 ? -18.445 1.975 15.125 1.00 93.88 208 VAL A CA 1
ATOM 1631 C C . VAL A 1 208 ? -17.189 1.874 14.256 1.00 93.88 208 VAL A C 1
ATOM 1633 O O . VAL A 1 208 ? -16.087 1.830 14.794 1.00 93.88 208 VAL A O 1
ATOM 1636 N N . LEU A 1 209 ? -17.319 1.873 12.928 1.00 94.88 209 LEU A N 1
ATOM 1637 C CA . LEU A 1 209 ? -16.192 1.902 11.983 1.00 94.88 209 LEU A CA 1
ATOM 1638 C C . LEU A 1 209 ? -16.026 3.259 11.289 1.00 94.88 209 LEU A C 1
ATOM 1640 O O . LEU A 1 209 ? -15.184 3.392 10.404 1.00 94.88 209 LEU A O 1
ATOM 1644 N N . SER A 1 210 ? -16.804 4.273 11.671 1.00 89.38 210 SER A N 1
ATOM 1645 C CA . SER A 1 210 ? -16.652 5.617 11.121 1.00 89.38 210 SER A CA 1
ATOM 1646 C C . SER A 1 210 ? -15.334 6.249 11.572 1.00 89.38 210 SER A C 1
ATOM 1648 O O . SER A 1 210 ? -14.785 5.932 12.634 1.00 89.38 210 SER A O 1
ATOM 1650 N N . ARG A 1 211 ? -14.832 7.166 10.739 1.00 85.19 211 ARG A N 1
ATOM 1651 C CA . ARG A 1 211 ? -13.650 7.984 11.027 1.00 85.19 211 ARG A CA 1
ATOM 1652 C C . ARG A 1 211 ? -13.835 8.778 12.325 1.00 85.19 211 ARG A C 1
ATOM 1654 O O . ARG A 1 211 ? -14.959 9.092 12.719 1.00 85.19 211 ARG A O 1
ATOM 1661 N N . SER A 1 212 ? -12.721 9.100 12.981 1.00 80.12 212 SER A N 1
ATOM 1662 C CA . SER A 1 212 ? -12.716 9.943 14.180 1.00 80.12 212 SER A CA 1
ATOM 1663 C C . SER A 1 212 ? -13.400 11.281 13.928 1.00 80.12 212 SER A C 1
ATOM 1665 O O . SER A 1 212 ? -13.382 11.807 12.814 1.00 80.12 212 SER A O 1
ATOM 1667 N N . ARG A 1 213 ? -13.980 11.850 14.986 1.00 76.25 213 ARG A N 1
ATOM 1668 C CA . ARG A 1 213 ? -14.590 13.177 14.914 1.00 76.25 213 ARG A CA 1
ATOM 1669 C C . ARG A 1 213 ? -13.528 14.231 14.570 1.00 76.25 213 ARG A C 1
ATOM 1671 O O . ARG A 1 213 ? -12.440 14.163 15.146 1.00 76.25 213 ARG A O 1
ATOM 1678 N N . PRO A 1 214 ? -13.827 15.208 13.695 1.00 73.25 214 PRO A N 1
ATOM 1679 C CA . PRO A 1 214 ? -12.844 16.199 13.253 1.00 73.25 214 PRO A CA 1
ATOM 1680 C C . PRO A 1 214 ? -12.214 17.016 14.388 1.00 73.25 214 PRO A C 1
ATOM 1682 O O . PRO A 1 214 ? -11.075 17.447 14.277 1.00 73.25 214 PRO A O 1
ATOM 1685 N N . ASP A 1 215 ? -12.933 17.213 15.487 1.00 80.69 215 ASP A N 1
ATOM 1686 C CA . ASP A 1 215 ? -12.546 18.042 16.628 1.00 80.69 215 ASP A CA 1
ATOM 1687 C C . ASP A 1 215 ? -11.926 17.252 17.795 1.00 80.69 215 ASP A C 1
ATOM 1689 O O . ASP A 1 215 ? -11.482 17.845 18.776 1.00 80.69 215 ASP A O 1
ATOM 1693 N N . SER A 1 216 ? -11.867 15.918 17.710 1.00 86.31 216 SER A N 1
ATOM 1694 C CA . SER A 1 216 ? -11.425 15.074 18.823 1.00 86.31 216 SER A CA 1
ATOM 1695 C C . SER A 1 216 ? -9.951 14.687 18.689 1.00 86.31 216 SER A C 1
ATOM 1697 O O . SER A 1 216 ? -9.607 13.959 17.761 1.00 86.31 216 SER A O 1
ATOM 1699 N N . PRO A 1 217 ? -9.077 15.074 19.635 1.00 92.25 217 PRO A N 1
ATOM 1700 C CA . PRO A 1 217 ? -7.753 14.479 19.761 1.00 92.25 217 PRO A CA 1
ATOM 1701 C C . PRO A 1 217 ? -7.805 13.137 20.509 1.00 92.25 217 PRO A C 1
ATOM 1703 O O . PRO A 1 217 ? -8.783 12.790 21.177 1.00 92.25 217 PRO A O 1
ATOM 1706 N N . GLY A 1 218 ? -6.699 12.399 20.471 1.00 92.62 218 GLY A N 1
ATOM 1707 C CA . GLY A 1 218 ? -6.469 11.238 21.331 1.00 92.62 218 GLY A CA 1
ATOM 1708 C C . GLY A 1 218 ? -5.003 10.842 21.370 1.00 92.62 218 GLY A C 1
ATOM 1709 O O . GLY A 1 218 ? -4.164 11.505 20.768 1.00 92.62 218 GLY A O 1
ATOM 1710 N N . ARG A 1 219 ? -4.682 9.731 22.040 1.00 93.81 219 ARG A N 1
ATOM 1711 C CA . ARG A 1 219 ? -3.287 9.323 22.289 1.00 93.81 219 ARG A CA 1
ATOM 1712 C C . ARG A 1 219 ? -2.425 9.258 21.023 1.00 93.81 219 ARG A C 1
ATOM 1714 O O . ARG A 1 219 ? -1.295 9.710 21.066 1.00 93.81 219 ARG A O 1
ATOM 1721 N N . TYR A 1 220 ? -2.960 8.761 19.906 1.00 96.12 220 TYR A N 1
ATOM 1722 C CA . TYR A 1 220 ? -2.209 8.608 18.648 1.00 96.12 220 TYR A CA 1
ATOM 1723 C C . TYR A 1 220 ? -2.767 9.434 17.474 1.00 96.12 220 TYR A C 1
ATOM 1725 O O . TYR A 1 220 ? -2.511 9.108 16.312 1.00 96.12 220 TYR A O 1
ATOM 1733 N N . HIS A 1 221 ? -3.555 10.484 17.739 1.00 94.88 221 HIS A N 1
ATOM 1734 C CA . HIS A 1 221 ? -4.092 11.337 16.671 1.00 94.88 221 HIS A CA 1
ATOM 1735 C C . HIS A 1 221 ? -4.383 12.776 17.111 1.00 94.88 221 HIS A C 1
ATOM 1737 O O . HIS A 1 221 ? -4.853 13.019 18.228 1.00 94.88 221 HIS A O 1
ATOM 1743 N N . ARG A 1 222 ? -4.140 13.702 16.179 1.00 93.44 222 ARG A N 1
ATOM 1744 C CA . ARG A 1 222 ? -4.557 15.109 16.218 1.00 93.44 222 ARG A CA 1
ATOM 1745 C C . ARG A 1 222 ? -6.029 15.256 15.817 1.00 93.44 222 ARG A C 1
ATOM 1747 O O . ARG A 1 222 ? -6.560 14.359 15.156 1.00 93.44 222 ARG A O 1
ATOM 1754 N N . PRO A 1 223 ? -6.674 16.393 16.139 1.00 90.88 223 PRO A N 1
ATOM 1755 C CA . PRO A 1 223 ? -7.942 16.754 15.514 1.00 90.88 223 PRO A CA 1
ATOM 1756 C C . PRO A 1 223 ? -7.835 16.652 13.983 1.00 90.88 223 PRO A C 1
ATOM 1758 O O . PRO A 1 223 ? -6.830 17.047 13.392 1.00 90.88 223 PRO A O 1
ATOM 1761 N N . GLY A 1 224 ? -8.841 16.051 13.354 1.00 87.94 224 GLY A N 1
ATOM 1762 C CA . GLY A 1 224 ? -8.899 15.805 11.911 1.00 87.94 224 GLY A CA 1
ATOM 1763 C C . GLY A 1 224 ? -8.190 14.533 11.434 1.00 87.94 224 GLY A C 1
ATOM 1764 O O . GLY A 1 224 ? -8.430 14.104 10.307 1.00 87.94 224 GLY A O 1
ATOM 1765 N N . GLN A 1 225 ? -7.365 13.888 12.264 1.00 91.31 225 GLN A N 1
ATOM 1766 C CA . GLN A 1 225 ? -6.725 12.617 11.914 1.00 91.31 225 GLN A CA 1
ATOM 1767 C C . GLN A 1 225 ? -7.608 11.416 12.281 1.00 91.31 225 GLN A C 1
ATOM 1769 O O . GLN A 1 225 ? -8.320 11.406 13.284 1.00 91.31 225 GLN A O 1
ATOM 1774 N N . THR A 1 226 ? -7.531 10.358 11.480 1.00 92.00 226 THR A N 1
ATOM 1775 C CA . THR A 1 226 ? -8.263 9.108 11.699 1.00 92.00 226 THR A CA 1
ATOM 1776 C C . THR A 1 226 ? -7.531 8.181 12.665 1.00 92.00 226 THR A C 1
ATOM 1778 O O . THR A 1 226 ? -6.300 8.075 12.650 1.00 92.00 226 THR A O 1
ATOM 1781 N N . ILE A 1 227 ? -8.300 7.499 13.521 1.00 95.94 227 ILE A N 1
ATOM 1782 C CA . ILE A 1 227 ? -7.800 6.416 14.367 1.00 95.94 227 ILE A CA 1
ATOM 1783 C C . ILE A 1 227 ? -8.922 5.428 14.730 1.00 95.94 227 ILE A C 1
ATOM 1785 O O . ILE A 1 227 ? -10.058 5.818 15.008 1.00 95.94 227 ILE A O 1
ATOM 1789 N N . LEU A 1 228 ? -8.583 4.146 14.784 1.00 96.69 228 LEU A N 1
ATOM 1790 C CA . LEU A 1 228 ? -9.443 3.057 15.233 1.00 96.69 228 LEU A CA 1
ATOM 1791 C C . LEU A 1 228 ? -8.752 2.320 16.385 1.00 96.69 228 LEU A C 1
ATOM 1793 O O . LEU A 1 228 ? -7.853 1.516 16.152 1.00 96.69 228 LEU A O 1
ATOM 1797 N N . TYR A 1 229 ? -9.156 2.620 17.624 1.00 96.56 229 TYR A N 1
ATOM 1798 C CA . TYR A 1 229 ? -8.644 1.971 18.838 1.00 96.56 229 TYR A CA 1
ATOM 1799 C C . TYR A 1 229 ? -9.323 0.624 19.065 1.00 96.56 229 TYR A C 1
ATOM 1801 O O . TYR A 1 229 ? -10.554 0.550 19.114 1.00 96.56 229 TYR A O 1
ATOM 1809 N N . MET A 1 230 ? -8.530 -0.422 19.264 1.00 97.25 230 MET A N 1
ATOM 1810 C CA . MET A 1 230 ? -9.010 -1.783 19.468 1.00 97.25 230 MET A CA 1
ATOM 1811 C C . MET A 1 230 ? -8.125 -2.538 20.460 1.00 97.25 230 MET A C 1
ATOM 1813 O O . MET A 1 230 ? -6.944 -2.238 20.613 1.00 97.25 230 MET A O 1
ATOM 1817 N N . SER A 1 231 ? -8.679 -3.552 21.121 1.00 95.25 231 SER A N 1
ATOM 1818 C CA . SER A 1 231 ? -7.907 -4.458 21.984 1.00 95.25 231 SER A CA 1
ATOM 1819 C C . SER A 1 231 ? -8.090 -5.906 21.543 1.00 95.25 231 SER A C 1
ATOM 1821 O O . SER A 1 231 ? -9.198 -6.268 21.159 1.00 95.25 231 SER A O 1
ATOM 1823 N N . PRO A 1 232 ? -7.050 -6.747 21.616 1.00 93.62 232 PRO A N 1
ATOM 1824 C CA . PRO A 1 232 ? -7.147 -8.169 21.271 1.00 93.62 232 PRO A CA 1
ATOM 1825 C C . PRO A 1 232 ? -7.945 -8.972 22.311 1.00 93.62 232 PRO A C 1
ATOM 1827 O O . PRO A 1 232 ? -8.449 -10.047 22.016 1.00 93.62 232 PRO A O 1
ATOM 1830 N N . VAL A 1 233 ? -8.067 -8.445 23.533 1.00 91.62 233 VAL A N 1
ATOM 1831 C CA . VAL A 1 233 ? -8.737 -9.087 24.667 1.00 91.62 233 VAL A CA 1
ATOM 1832 C C . VAL A 1 233 ? -9.893 -8.205 25.130 1.00 91.62 233 VAL A C 1
ATOM 1834 O O . VAL A 1 233 ? -9.742 -6.986 25.280 1.00 91.62 233 VAL A O 1
ATOM 1837 N N . ARG A 1 234 ? -11.052 -8.826 25.368 1.00 89.88 234 ARG A N 1
ATOM 1838 C CA . ARG A 1 234 ? -12.292 -8.162 25.794 1.00 89.88 234 ARG A CA 1
ATOM 1839 C C . ARG A 1 234 ? -12.093 -7.355 27.075 1.00 89.88 234 ARG A C 1
ATOM 1841 O O . ARG A 1 234 ? -12.459 -6.182 27.140 1.00 89.88 234 ARG A O 1
ATOM 1848 N N . GLU A 1 235 ? -11.477 -7.969 28.072 1.00 88.62 235 GLU A N 1
ATOM 1849 C CA . GLU A 1 235 ? -11.225 -7.386 29.387 1.00 88.62 235 GLU A CA 1
ATOM 1850 C C . GLU A 1 235 ? -10.299 -6.171 29.261 1.00 88.62 235 GLU A C 1
ATOM 1852 O O . GLU A 1 235 ? -10.515 -5.148 29.911 1.00 88.62 235 GLU A O 1
ATOM 1857 N N . TRP A 1 236 ? -9.313 -6.227 28.360 1.00 92.31 236 TRP A N 1
ATOM 1858 C CA . TRP A 1 236 ? -8.407 -5.104 28.121 1.00 92.31 236 TRP A CA 1
ATOM 1859 C C . TRP A 1 236 ? -9.110 -3.919 27.470 1.00 92.31 236 TRP A C 1
ATOM 1861 O O . TRP A 1 236 ? -8.843 -2.777 27.846 1.00 92.31 236 TRP A O 1
ATOM 1871 N N . ALA A 1 237 ? -10.040 -4.169 26.545 1.00 91.12 237 ALA A N 1
ATOM 1872 C CA . ALA A 1 237 ? -10.860 -3.106 25.975 1.00 91.12 237 ALA A CA 1
ATOM 1873 C C . ALA A 1 237 ? -11.726 -2.430 27.045 1.00 91.12 237 ALA A C 1
ATOM 1875 O O . ALA A 1 237 ? -11.798 -1.202 27.071 1.00 91.12 237 ALA A O 1
ATOM 1876 N N . MET A 1 238 ? -12.332 -3.208 27.952 1.00 90.50 238 MET A N 1
ATOM 1877 C CA . MET A 1 238 ? -13.120 -2.680 29.073 1.00 90.50 238 MET A CA 1
ATOM 1878 C C . MET A 1 238 ? -12.257 -1.834 30.022 1.00 90.50 238 MET A C 1
ATOM 1880 O O . MET A 1 238 ? -12.626 -0.708 30.363 1.00 90.50 238 MET A O 1
ATOM 1884 N N . LEU A 1 239 ? -11.075 -2.328 30.402 1.00 89.62 239 LEU A N 1
ATOM 1885 C CA . LEU A 1 239 ? -10.143 -1.608 31.275 1.00 89.62 239 LEU A CA 1
ATOM 1886 C C . LEU A 1 239 ? -9.636 -0.304 30.639 1.00 89.62 239 LEU A C 1
ATOM 1888 O O . LEU A 1 239 ? -9.568 0.721 31.319 1.00 89.62 239 LEU A O 1
ATOM 1892 N N . ALA A 1 240 ? -9.343 -0.307 29.334 1.00 88.56 240 ALA A N 1
ATOM 1893 C CA . ALA A 1 240 ? -8.858 0.870 28.610 1.00 88.56 240 ALA A CA 1
ATOM 1894 C C . ALA A 1 240 ? -9.874 2.029 28.588 1.00 88.56 240 ALA A C 1
ATOM 1896 O O . ALA A 1 240 ? -9.489 3.204 28.588 1.00 88.56 240 ALA A O 1
ATOM 1897 N N . VAL A 1 241 ? -11.177 1.724 28.610 1.00 89.75 241 VAL A N 1
ATOM 1898 C CA . VAL A 1 241 ? -12.239 2.743 28.633 1.00 89.75 241 VAL A CA 1
ATOM 1899 C C . VAL A 1 241 ? -12.760 3.068 30.030 1.00 89.75 241 VAL A C 1
ATOM 1901 O O . VAL A 1 241 ? -13.404 4.102 30.189 1.00 89.75 241 VAL A O 1
ATOM 1904 N N . ALA A 1 242 ? -12.445 2.275 31.057 1.00 88.75 242 ALA A N 1
ATOM 1905 C CA . ALA A 1 242 ? -13.011 2.429 32.401 1.00 88.75 242 ALA A CA 1
ATOM 1906 C C . ALA A 1 242 ? -12.800 3.832 33.005 1.00 88.75 242 ALA A C 1
ATOM 1908 O O . ALA A 1 242 ? -13.714 4.403 33.598 1.00 88.75 242 ALA A O 1
ATOM 1909 N N . ALA A 1 243 ? -11.617 4.429 32.821 1.00 85.19 243 ALA A N 1
ATOM 1910 C CA . ALA A 1 243 ? -11.348 5.793 33.286 1.00 85.19 243 ALA A CA 1
ATOM 1911 C C . ALA A 1 243 ? -12.192 6.848 32.544 1.00 85.19 243 ALA A C 1
ATOM 1913 O O . ALA A 1 243 ? -12.661 7.805 33.159 1.00 85.19 243 ALA A O 1
ATOM 1914 N N . HIS A 1 244 ? -12.425 6.656 31.242 1.00 86.12 244 HIS A N 1
ATOM 1915 C CA . HIS A 1 244 ? -13.271 7.537 30.437 1.00 86.12 244 HIS A CA 1
ATOM 1916 C C . HIS A 1 244 ? -14.742 7.402 30.838 1.00 86.12 244 HIS A C 1
ATOM 1918 O O . HIS A 1 244 ? -15.404 8.417 31.009 1.00 86.12 244 HIS A O 1
ATOM 1924 N N . MET A 1 245 ? -15.215 6.174 31.081 1.00 89.88 245 MET A N 1
ATOM 1925 C CA . MET A 1 245 ? -16.569 5.890 31.573 1.00 89.88 245 MET A CA 1
ATOM 1926 C C . MET A 1 245 ? -16.842 6.527 32.937 1.00 89.88 245 MET A C 1
ATOM 1928 O O . MET A 1 245 ? -17.901 7.109 33.140 1.00 89.88 245 MET A O 1
ATOM 1932 N N . ARG A 1 246 ? -15.877 6.477 33.868 1.00 88.75 246 ARG A N 1
ATOM 1933 C CA . ARG A 1 246 ? -15.998 7.175 35.161 1.00 88.75 246 ARG A CA 1
ATOM 1934 C C . ARG A 1 246 ? -16.058 8.694 35.002 1.00 88.75 246 ARG A C 1
ATOM 1936 O O . ARG A 1 246 ? -16.756 9.352 35.762 1.00 88.75 246 ARG A O 1
ATOM 1943 N N . LYS A 1 247 ? -15.323 9.246 34.031 1.00 87.12 247 LYS A N 1
ATOM 1944 C CA . LYS A 1 247 ? -15.267 10.692 33.781 1.00 87.12 247 LYS A CA 1
ATOM 1945 C C . LYS A 1 247 ? -16.530 11.219 33.098 1.00 87.12 247 LYS A C 1
ATOM 1947 O O . LYS A 1 247 ? -16.985 12.299 33.453 1.00 87.12 247 LYS A O 1
ATOM 1952 N N . ASP A 1 248 ? -17.053 10.504 32.104 1.00 89.06 248 ASP A N 1
ATOM 1953 C CA . ASP A 1 248 ? -18.206 10.958 31.319 1.00 89.06 248 ASP A CA 1
ATOM 1954 C C . ASP A 1 248 ? -19.552 10.385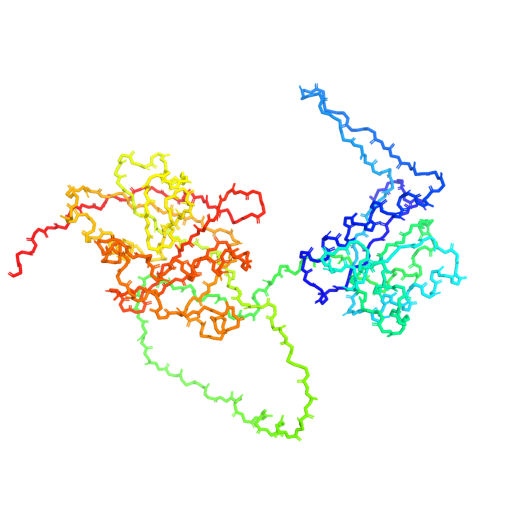 31.771 1.00 89.06 248 ASP A C 1
ATOM 1956 O O . ASP A 1 248 ? -20.590 10.861 31.316 1.00 89.06 248 ASP A O 1
ATOM 1960 N N . GLY A 1 249 ? -19.552 9.397 32.670 1.00 89.38 249 GLY A N 1
ATOM 1961 C CA . GLY A 1 249 ? -20.768 8.797 33.216 1.00 89.38 249 GLY A CA 1
ATOM 1962 C C . GLY A 1 249 ? -21.597 8.042 32.177 1.00 89.38 249 GLY A C 1
ATOM 1963 O O . GLY A 1 249 ? -22.785 7.818 32.392 1.00 89.38 249 GLY A O 1
ATOM 1964 N N . LYS A 1 250 ? -21.001 7.658 31.041 1.00 89.62 250 LYS A N 1
ATOM 1965 C CA . LYS A 1 250 ? -21.699 6.958 29.959 1.00 89.62 250 LYS A CA 1
ATOM 1966 C C . LYS A 1 250 ? -21.296 5.488 29.896 1.00 89.62 250 LYS A C 1
ATOM 1968 O O . LYS A 1 250 ? -20.111 5.156 29.965 1.00 89.62 250 LYS A O 1
ATOM 1973 N N . SER A 1 251 ? -22.274 4.614 29.672 1.00 90.06 251 SER A N 1
ATOM 1974 C CA . SER A 1 251 ? -22.032 3.202 29.355 1.00 90.06 251 SER A CA 1
ATOM 1975 C C . SER A 1 251 ? -21.278 3.046 28.028 1.00 90.06 251 SER A C 1
ATOM 1977 O O . SER A 1 251 ? -21.153 3.991 27.236 1.00 90.06 251 SER A O 1
ATOM 1979 N N . ARG A 1 252 ? -20.736 1.852 27.784 1.00 93.44 252 ARG A N 1
ATOM 1980 C CA . ARG A 1 252 ? -20.092 1.504 26.512 1.00 93.44 252 ARG A CA 1
ATOM 1981 C C . ARG A 1 252 ? -20.696 0.223 25.955 1.00 93.44 252 ARG A C 1
ATOM 1983 O O . ARG A 1 252 ? -21.134 -0.644 26.699 1.00 93.44 252 ARG A O 1
ATOM 1990 N N . MET A 1 253 ? -20.665 0.107 24.640 1.00 95.25 253 MET A N 1
ATOM 1991 C CA . MET A 1 253 ? -20.881 -1.125 23.904 1.00 95.25 253 MET A CA 1
ATOM 1992 C C . MET A 1 253 ? -19.524 -1.626 23.434 1.00 95.25 253 MET A C 1
ATOM 1994 O O . MET A 1 253 ? -18.752 -0.875 22.834 1.00 95.25 253 MET A O 1
ATOM 1998 N N . LEU A 1 254 ? -19.229 -2.886 23.725 1.00 95.88 254 LEU A N 1
ATOM 1999 C CA . LEU A 1 254 ? -18.053 -3.575 23.233 1.00 95.88 254 LEU A CA 1
ATOM 2000 C C . LEU A 1 254 ? -18.410 -4.323 21.953 1.00 95.88 254 LEU A C 1
ATOM 2002 O O . LEU A 1 254 ? -19.219 -5.243 21.978 1.00 95.88 254 LEU A O 1
ATOM 2006 N N . VAL A 1 255 ? -17.808 -3.928 20.842 1.00 97.25 255 VAL A N 1
ATOM 2007 C CA . VAL A 1 255 ? -18.117 -4.455 19.515 1.00 97.25 255 VAL A CA 1
ATOM 2008 C C . VAL A 1 255 ? -16.987 -5.380 19.060 1.00 97.25 255 VAL A C 1
ATOM 2010 O O . VAL A 1 255 ? -15.844 -4.914 18.973 1.00 97.25 255 VAL A O 1
ATOM 2013 N N . PRO A 1 256 ? -17.273 -6.667 18.785 1.00 95.50 256 PRO A N 1
ATOM 2014 C CA . PRO A 1 256 ? -16.320 -7.588 18.175 1.00 95.50 256 PRO A CA 1
ATOM 2015 C C . PRO A 1 256 ? -16.041 -7.202 16.721 1.00 95.50 256 PRO A C 1
ATOM 2017 O O . PRO A 1 256 ? -16.964 -7.027 15.921 1.00 95.50 256 PRO A O 1
ATOM 2020 N N . LEU A 1 257 ? -14.763 -7.083 16.384 1.00 96.38 257 LEU A N 1
ATOM 2021 C CA . LEU A 1 257 ? -14.269 -6.736 15.059 1.00 96.38 257 LEU A CA 1
ATOM 2022 C C . LEU A 1 257 ? -13.307 -7.817 14.562 1.00 96.38 257 LEU A C 1
ATOM 2024 O O . LEU A 1 257 ? -12.524 -8.357 15.344 1.00 96.38 257 LEU A O 1
ATOM 2028 N N . HIS A 1 258 ? -13.314 -8.078 13.260 1.00 94.56 258 HIS A N 1
ATOM 2029 C CA . HIS A 1 258 ? -12.284 -8.864 12.592 1.00 94.56 258 HIS A CA 1
ATOM 2030 C C . HIS A 1 258 ? -11.434 -7.939 11.722 1.00 94.56 258 HIS A C 1
ATOM 2032 O O . HIS A 1 258 ? -11.971 -7.195 10.899 1.00 94.56 258 HIS A O 1
ATOM 2038 N N . VAL A 1 259 ? -10.118 -7.977 11.923 1.00 94.75 259 VAL A N 1
ATOM 2039 C CA . VAL A 1 259 ? -9.124 -7.228 11.146 1.00 94.75 259 VAL A CA 1
ATOM 2040 C C . VAL A 1 259 ? -8.434 -8.195 10.195 1.00 94.75 259 VAL A C 1
ATOM 2042 O O . VAL A 1 259 ? -8.002 -9.261 10.625 1.00 94.75 259 VAL A O 1
ATOM 2045 N N . GLU A 1 260 ? -8.280 -7.810 8.933 1.00 90.19 260 GLU A N 1
ATOM 2046 C CA . GLU A 1 260 ? -7.576 -8.588 7.918 1.00 90.19 260 GLU A CA 1
ATOM 2047 C C . GLU A 1 260 ? -6.465 -7.764 7.260 1.00 90.19 260 GLU A C 1
ATOM 2049 O O . GLU A 1 260 ? -6.698 -6.677 6.725 1.00 90.19 260 GLU A O 1
ATOM 2054 N N . GLY A 1 261 ? -5.247 -8.311 7.301 1.00 84.62 261 GLY A N 1
ATOM 2055 C CA . GLY A 1 261 ? -4.113 -7.844 6.506 1.00 84.62 261 GLY A CA 1
ATOM 2056 C C . GLY A 1 261 ? -3.477 -6.519 6.935 1.00 84.62 261 GLY A C 1
ATOM 2057 O O . GLY A 1 261 ? -2.875 -5.864 6.091 1.00 84.62 261 GLY A O 1
ATOM 2058 N N . ALA A 1 262 ? -3.573 -6.113 8.205 1.00 92.44 262 ALA A N 1
ATOM 2059 C CA . ALA A 1 262 ? -2.980 -4.853 8.662 1.00 92.44 262 ALA A CA 1
ATOM 2060 C C . ALA A 1 262 ? -1.458 -4.955 8.823 1.00 92.44 262 ALA A C 1
ATOM 2062 O O . ALA A 1 262 ? -0.966 -5.817 9.545 1.00 92.44 262 ALA A O 1
ATOM 2063 N N . LEU A 1 263 ? -0.707 -4.048 8.202 1.00 94.19 263 LEU A N 1
ATOM 2064 C CA . LEU A 1 263 ? 0.729 -3.867 8.394 1.00 94.19 263 LEU A CA 1
ATOM 2065 C C . LEU A 1 263 ? 0.968 -2.765 9.420 1.00 94.19 263 LEU A C 1
ATOM 2067 O O . LEU A 1 263 ? 0.813 -1.581 9.134 1.00 94.19 263 LEU A O 1
ATOM 2071 N N . VAL A 1 264 ? 1.345 -3.149 10.634 1.00 95.00 264 VAL A N 1
ATOM 2072 C CA . VAL A 1 264 ? 1.464 -2.211 11.753 1.00 95.00 264 VAL A CA 1
ATOM 2073 C C . VAL A 1 264 ? 2.854 -2.199 12.347 1.00 95.00 264 VAL A C 1
ATOM 2075 O O . VAL A 1 264 ? 3.547 -3.215 12.391 1.00 95.00 264 VAL A O 1
ATOM 2078 N N . LEU A 1 265 ? 3.245 -1.042 12.864 1.00 94.25 265 LEU A N 1
ATOM 2079 C CA . LEU A 1 265 ? 4.447 -0.936 13.668 1.00 94.25 265 LEU A CA 1
ATOM 2080 C C . LEU A 1 265 ? 4.196 -1.489 15.070 1.00 94.25 265 LEU A C 1
ATOM 2082 O O . LEU A 1 265 ? 3.274 -1.047 15.754 1.00 94.25 265 LEU A O 1
ATOM 2086 N N . ASP A 1 266 ? 5.028 -2.421 15.526 1.00 93.94 266 ASP A N 1
ATOM 2087 C CA . ASP A 1 266 ? 4.917 -2.961 16.877 1.00 93.94 266 ASP A CA 1
ATOM 2088 C C . ASP A 1 266 ? 5.856 -2.246 17.846 1.00 93.94 266 ASP A C 1
ATOM 2090 O O . ASP A 1 266 ? 7.049 -2.535 17.891 1.00 93.94 266 ASP A O 1
ATOM 2094 N N . GLN A 1 267 ? 5.317 -1.352 18.684 1.00 93.88 267 GLN A N 1
ATOM 2095 C CA . GLN A 1 267 ? 6.126 -0.663 19.694 1.00 93.88 267 GLN A CA 1
ATOM 2096 C C . GLN A 1 267 ? 6.652 -1.597 20.790 1.00 93.88 267 GLN A C 1
ATOM 2098 O O . GLN A 1 267 ? 7.393 -1.149 21.669 1.00 93.88 267 GLN A O 1
ATOM 2103 N N . ARG A 1 268 ? 6.266 -2.881 20.800 1.00 89.38 268 ARG A N 1
ATOM 2104 C CA . ARG A 1 268 ? 6.854 -3.915 21.665 1.00 89.38 268 ARG A CA 1
ATOM 2105 C C . ARG A 1 268 ? 8.219 -4.382 21.157 1.00 89.38 268 ARG A C 1
ATOM 2107 O O . ARG A 1 268 ? 9.037 -4.790 21.975 1.00 89.38 268 ARG A O 1
ATOM 2114 N N . ASP A 1 269 ? 8.458 -4.264 19.855 1.00 89.56 269 ASP A N 1
ATOM 2115 C CA . ASP A 1 269 ? 9.687 -4.660 19.178 1.00 89.56 269 ASP A CA 1
ATOM 2116 C C . ASP A 1 269 ? 10.683 -3.491 19.133 1.00 89.56 269 ASP A C 1
ATOM 2118 O O . ASP A 1 269 ? 10.520 -2.527 18.383 1.00 89.56 269 ASP A O 1
ATOM 2122 N N . GLU A 1 270 ? 11.716 -3.570 19.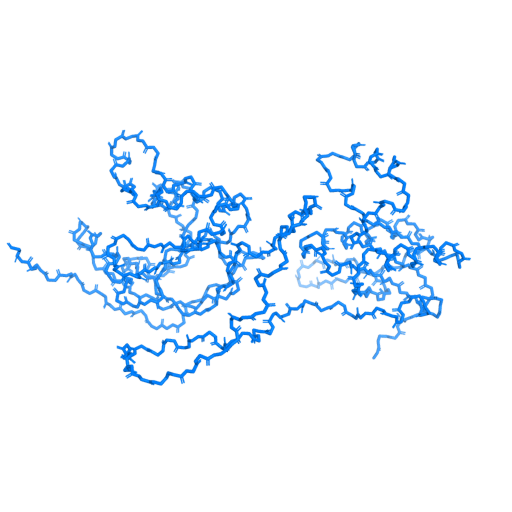970 1.00 89.12 270 GLU A N 1
ATOM 2123 C CA . GLU A 1 270 ? 12.738 -2.526 20.100 1.00 89.12 270 GLU A CA 1
ATOM 2124 C C . GLU A 1 270 ? 13.533 -2.313 18.820 1.00 89.12 270 GLU A C 1
ATOM 2126 O O . GLU A 1 270 ? 13.818 -1.170 18.467 1.00 89.12 270 GLU A O 1
ATOM 2131 N N . TYR A 1 271 ? 13.842 -3.394 18.104 1.00 87.62 271 TYR A N 1
ATOM 2132 C CA . TYR A 1 271 ? 14.607 -3.319 16.869 1.00 87.62 271 TYR A CA 1
ATOM 2133 C C . TYR A 1 271 ? 13.833 -2.541 15.801 1.00 87.62 271 TYR A C 1
ATOM 2135 O O . TYR A 1 271 ? 14.362 -1.606 15.202 1.00 87.62 271 TYR A O 1
ATOM 2143 N N . SER A 1 272 ? 12.553 -2.875 15.616 1.00 86.31 272 SER A N 1
ATOM 2144 C CA . SER A 1 272 ? 11.680 -2.175 14.667 1.00 86.31 272 SER A CA 1
ATOM 2145 C C . SER A 1 272 ? 11.466 -0.708 15.049 1.00 86.31 272 SER A C 1
ATOM 2147 O O . SER A 1 272 ? 11.450 0.156 14.175 1.00 86.31 272 SER A O 1
ATOM 2149 N N . CYS A 1 273 ? 11.366 -0.401 16.349 1.00 88.44 273 CYS A N 1
ATOM 2150 C CA . CYS A 1 273 ? 11.308 0.983 16.822 1.00 88.44 273 CYS A CA 1
ATOM 2151 C C . CYS A 1 273 ? 12.585 1.758 16.479 1.00 88.44 273 CYS A C 1
ATOM 2153 O O . CYS A 1 273 ? 12.506 2.845 15.912 1.00 88.44 273 CYS A O 1
ATOM 2155 N N . GLN A 1 274 ? 13.754 1.198 16.801 1.00 87.31 274 GLN A N 1
ATOM 2156 C CA . GLN A 1 274 ? 15.042 1.845 16.565 1.00 87.31 274 GLN A CA 1
ATOM 2157 C C . GLN A 1 274 ? 15.279 2.101 15.074 1.00 87.31 274 GLN A C 1
ATOM 2159 O O . GLN A 1 274 ? 15.700 3.195 14.705 1.00 87.31 274 GLN A O 1
ATOM 2164 N N . ALA A 1 275 ? 14.968 1.120 14.225 1.00 82.06 275 ALA A N 1
ATOM 2165 C CA . ALA A 1 275 ? 15.149 1.228 12.782 1.00 82.06 275 ALA A CA 1
ATOM 2166 C C . ALA A 1 275 ? 14.290 2.334 12.147 1.00 82.06 275 ALA A C 1
ATOM 2168 O O . ALA A 1 275 ? 14.706 2.953 11.174 1.00 82.06 275 ALA A O 1
ATOM 2169 N N . LEU A 1 276 ? 13.116 2.617 12.719 1.00 83.06 276 LEU A N 1
ATOM 2170 C CA . LEU A 1 276 ? 12.182 3.632 12.222 1.00 83.06 276 LEU A CA 1
ATOM 2171 C C . LEU A 1 276 ? 12.221 4.943 13.022 1.00 83.06 276 LEU A C 1
ATOM 2173 O O . LEU A 1 276 ? 11.324 5.772 12.896 1.00 83.06 276 LEU A O 1
ATOM 2177 N N . GLY A 1 277 ? 13.239 5.138 13.868 1.00 87.06 277 GLY A N 1
ATOM 2178 C CA . GLY A 1 277 ? 13.391 6.363 14.661 1.00 87.06 277 GLY A CA 1
ATOM 2179 C C . GLY A 1 277 ? 12.279 6.583 15.694 1.00 87.06 277 GLY A C 1
ATOM 2180 O O . GLY A 1 277 ? 12.049 7.710 16.131 1.00 87.06 277 GLY A O 1
ATOM 2181 N N . ILE A 1 278 ? 11.575 5.524 16.096 1.00 90.19 278 ILE A N 1
ATOM 2182 C CA . ILE A 1 278 ? 10.485 5.589 17.067 1.00 90.19 278 ILE A CA 1
ATOM 2183 C C . ILE A 1 278 ? 11.031 5.435 18.480 1.00 90.19 278 ILE A C 1
ATOM 2185 O O . ILE A 1 278 ? 11.581 4.400 18.860 1.00 90.19 278 ILE A O 1
ATOM 2189 N N . ASN A 1 279 ? 10.798 6.452 19.308 1.00 92.19 279 ASN A N 1
ATOM 2190 C CA . ASN A 1 279 ? 11.058 6.367 20.735 1.00 92.19 279 ASN A CA 1
ATOM 2191 C C . ASN A 1 279 ? 9.822 5.808 21.452 1.00 92.19 279 ASN A C 1
ATOM 2193 O O . ASN A 1 279 ? 8.896 6.531 21.828 1.00 92.19 279 ASN A O 1
ATOM 2197 N N . ARG A 1 280 ? 9.818 4.492 21.672 1.00 90.19 280 ARG A N 1
ATOM 2198 C CA . ARG A 1 280 ? 8.721 3.755 22.323 1.00 90.19 280 ARG A CA 1
ATOM 2199 C C . ARG A 1 280 ? 8.341 4.260 23.723 1.00 90.19 280 ARG A C 1
ATOM 2201 O O . ARG A 1 280 ? 7.235 3.965 24.181 1.00 90.19 280 ARG A O 1
ATOM 2208 N N . GLU A 1 281 ? 9.213 5.013 24.396 1.00 92.31 281 GLU A N 1
ATOM 2209 C CA . GLU A 1 281 ? 8.937 5.586 25.718 1.00 92.31 281 GLU A CA 1
ATOM 2210 C C . GLU A 1 281 ? 8.016 6.809 25.648 1.00 92.31 281 GLU A C 1
ATOM 2212 O O . GLU A 1 281 ? 7.254 7.051 26.583 1.00 92.31 281 GLU A O 1
ATOM 2217 N N . LEU A 1 282 ? 7.952 7.512 24.509 1.00 92.19 282 LEU A N 1
ATOM 2218 C CA . LEU A 1 282 ? 7.026 8.640 24.321 1.00 92.19 282 LEU A CA 1
ATOM 2219 C C . LEU A 1 282 ? 5.557 8.221 24.488 1.00 92.19 282 LEU A C 1
ATOM 2221 O O . LEU A 1 282 ? 4.724 8.989 24.975 1.00 92.19 282 LEU A O 1
ATOM 2225 N N . SER A 1 283 ? 5.244 6.965 24.165 1.00 91.81 283 SER A N 1
ATOM 2226 C CA . SER A 1 283 ? 3.917 6.386 24.371 1.00 91.81 283 SER A CA 1
ATOM 2227 C C . SER A 1 283 ? 3.555 6.208 25.848 1.00 91.81 283 SER A C 1
ATOM 2229 O O . SER A 1 283 ? 2.364 6.134 26.152 1.00 91.81 283 SER A O 1
ATOM 2231 N N . ASN A 1 284 ? 4.519 6.172 26.774 1.00 89.12 284 ASN A N 1
ATOM 2232 C CA . ASN A 1 284 ? 4.268 6.009 28.211 1.00 89.12 284 ASN A CA 1
ATOM 2233 C C . ASN A 1 284 ? 3.797 7.313 28.885 1.00 89.12 284 ASN A C 1
ATOM 2235 O O . ASN A 1 284 ? 3.127 7.276 29.924 1.00 89.12 284 ASN A O 1
ATOM 2239 N N . HIS A 1 285 ? 4.038 8.467 28.261 1.00 89.00 285 HIS A N 1
ATOM 2240 C CA . HIS A 1 285 ? 3.603 9.759 28.785 1.00 89.00 285 HIS A CA 1
ATOM 2241 C C . HIS A 1 285 ? 2.082 9.956 28.684 1.00 89.00 285 HIS A C 1
ATOM 2243 O O . HIS A 1 285 ? 1.396 9.450 27.790 1.00 89.00 285 HIS A O 1
ATOM 2249 N N . CYS A 1 286 ? 1.521 10.716 29.627 1.00 89.12 286 CYS A N 1
ATOM 2250 C CA . CYS A 1 286 ? 0.091 11.006 29.656 1.00 89.12 286 CYS A CA 1
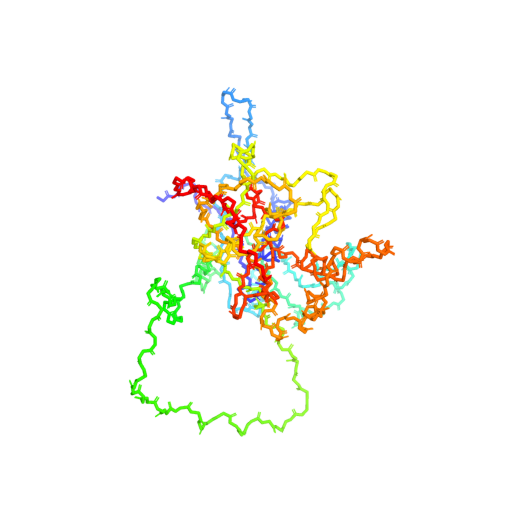ATOM 2251 C C . CYS A 1 286 ? -0.289 12.081 28.626 1.00 89.12 286 CYS A C 1
ATOM 2253 O O . CYS A 1 286 ? -0.100 13.271 28.868 1.00 89.12 286 CYS A O 1
ATOM 2255 N N . TRP A 1 287 ? -0.894 11.666 27.509 1.00 91.06 287 TRP A N 1
ATOM 2256 C CA . TRP A 1 287 ? -1.339 12.576 26.443 1.00 91.06 287 TRP A CA 1
ATOM 2257 C C . TRP A 1 287 ? -2.360 13.629 26.913 1.00 91.06 287 TRP A C 1
ATOM 2259 O O . TRP A 1 287 ? -2.307 14.769 26.466 1.00 91.06 287 TRP A O 1
ATOM 2269 N N . LEU A 1 288 ? -3.251 13.284 27.852 1.00 90.00 288 LEU A N 1
ATOM 2270 C CA . LEU A 1 288 ? -4.224 14.232 28.413 1.00 90.00 288 LEU A CA 1
ATOM 2271 C C . LEU A 1 288 ? -3.543 15.371 29.178 1.00 90.00 288 LEU A C 1
ATOM 2273 O O . LEU A 1 288 ? -3.961 16.518 29.061 1.00 90.00 288 LEU A O 1
ATOM 2277 N N . SER A 1 289 ? -2.493 15.058 29.942 1.00 91.38 289 SER A N 1
ATOM 2278 C CA . SER A 1 289 ? -1.747 16.069 30.697 1.00 91.38 289 SER A CA 1
ATOM 2279 C C . SER A 1 289 ? -0.972 17.002 29.766 1.00 91.38 289 SER A C 1
ATOM 2281 O O . SER A 1 289 ? -0.951 18.205 30.006 1.00 91.38 289 SER A O 1
ATOM 2283 N N . ALA A 1 290 ? -0.408 16.471 28.674 1.00 91.56 290 ALA A N 1
ATOM 2284 C CA . ALA A 1 290 ? 0.244 17.286 27.649 1.00 91.56 290 ALA A CA 1
ATOM 2285 C C . ALA A 1 290 ? -0.735 18.303 27.036 1.00 91.56 290 ALA A C 1
ATOM 2287 O O . ALA A 1 290 ? -0.450 19.498 27.041 1.00 91.56 290 ALA A O 1
ATOM 2288 N N . LEU A 1 291 ? -1.937 17.861 26.639 1.00 91.94 291 LEU A N 1
ATOM 2289 C CA . LEU A 1 291 ? -2.970 18.765 26.116 1.00 91.94 291 LEU A CA 1
ATOM 2290 C C . LEU A 1 291 ? -3.394 19.838 27.128 1.00 91.94 291 LEU A C 1
ATOM 2292 O O . LEU A 1 291 ? -3.561 20.993 26.754 1.00 91.94 291 LEU A O 1
ATOM 2296 N N . GLN A 1 292 ? -3.542 19.484 28.410 1.00 92.50 292 GLN A N 1
ATOM 2297 C CA . GLN A 1 292 ? -3.874 20.449 29.470 1.00 92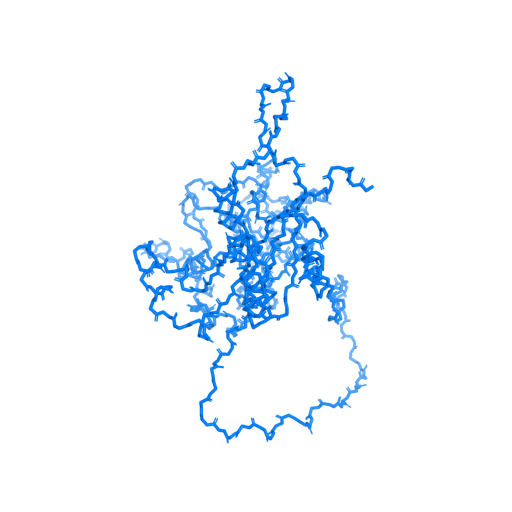.50 292 GLN A CA 1
ATOM 2298 C C . GLN A 1 292 ? -2.793 21.520 29.659 1.00 92.50 292 GLN A C 1
ATOM 2300 O O . GLN A 1 292 ? -3.109 22.646 30.028 1.00 92.50 292 GLN A O 1
ATOM 2305 N N . GLN A 1 293 ? -1.533 21.174 29.398 1.00 94.56 293 GLN A N 1
ATOM 2306 C CA . GLN A 1 293 ? -0.391 22.087 29.458 1.00 94.56 293 GLN A CA 1
ATOM 2307 C C . GLN A 1 293 ? -0.153 22.827 28.134 1.00 94.56 293 GLN A C 1
ATOM 2309 O O . GLN A 1 293 ? 0.827 23.555 28.013 1.00 94.56 293 GLN A O 1
ATOM 2314 N N . ASN A 1 294 ? -1.037 22.650 27.145 1.00 93.00 294 ASN A N 1
ATOM 2315 C CA . ASN A 1 294 ? -0.894 23.192 25.796 1.00 93.00 294 ASN A CA 1
ATOM 2316 C C . ASN A 1 294 ? 0.409 22.744 25.097 1.00 93.00 294 ASN A C 1
ATOM 2318 O O . ASN A 1 294 ? 1.007 23.490 24.323 1.00 93.00 294 ASN A O 1
ATOM 2322 N N . ILE A 1 295 ? 0.850 21.519 25.393 1.00 94.00 295 ILE A N 1
ATOM 2323 C CA . ILE A 1 295 ? 2.012 20.861 24.791 1.00 94.00 295 ILE A CA 1
ATOM 2324 C C . ILE A 1 295 ? 1.516 19.709 23.917 1.00 94.00 295 ILE A C 1
ATOM 2326 O O . ILE A 1 295 ? 0.548 19.018 24.243 1.00 94.00 295 ILE A O 1
ATOM 2330 N N . GLU A 1 296 ? 2.205 19.477 22.804 1.00 92.88 296 GLU A N 1
ATOM 2331 C CA . GLU A 1 296 ? 1.928 18.341 21.936 1.00 92.88 296 GLU A CA 1
ATOM 2332 C C . GLU A 1 296 ? 2.122 17.001 22.684 1.00 92.88 296 GLU A C 1
ATOM 2334 O O . GLU A 1 296 ? 3.192 16.763 23.254 1.00 92.88 296 GLU A O 1
ATOM 2339 N N . PRO A 1 297 ? 1.122 16.094 22.687 1.00 96.25 297 PRO A N 1
ATOM 2340 C CA . PRO A 1 297 ? 1.285 14.751 23.219 1.00 96.25 297 PRO A CA 1
ATOM 2341 C C . PRO A 1 297 ? 2.496 14.022 22.622 1.00 96.25 297 PRO A C 1
ATOM 2343 O O . PRO A 1 297 ? 2.542 13.816 21.411 1.00 96.25 297 PRO A O 1
ATOM 2346 N N . PRO A 1 298 ? 3.432 13.520 23.448 1.00 93.69 298 PRO A N 1
ATOM 2347 C CA . PRO A 1 298 ? 4.642 12.873 22.937 1.00 93.69 298 PRO A CA 1
ATOM 2348 C C . PRO A 1 298 ? 4.373 11.655 22.039 1.00 93.69 298 PRO A C 1
ATOM 2350 O O . PRO A 1 298 ? 5.119 11.382 21.104 1.00 93.69 298 PRO A O 1
ATOM 2353 N N . SER A 1 299 ? 3.267 10.942 22.272 1.00 95.56 299 SER A N 1
ATOM 2354 C CA . SER A 1 299 ? 2.851 9.793 21.452 1.00 95.56 299 SER A CA 1
ATOM 2355 C C . SER A 1 299 ? 2.479 10.167 20.014 1.00 95.56 299 SER A C 1
ATOM 2357 O O . SER A 1 299 ? 2.473 9.288 19.151 1.00 95.56 299 SER A O 1
ATOM 2359 N N . TRP A 1 300 ? 2.190 11.441 19.729 1.00 96.44 300 TRP A N 1
ATOM 2360 C CA . TRP A 1 300 ? 1.913 11.894 18.367 1.00 96.44 300 TRP A CA 1
ATOM 2361 C C . TRP A 1 300 ? 3.142 11.783 17.473 1.00 96.44 300 TRP A C 1
ATOM 2363 O O . TRP A 1 300 ? 2.989 11.376 16.329 1.00 96.44 300 TRP A O 1
ATOM 2373 N N . GLN A 1 301 ? 4.347 11.991 18.010 1.00 94.56 301 GLN A N 1
ATOM 2374 C CA . GLN A 1 301 ? 5.591 11.813 17.255 1.00 94.56 301 GLN A CA 1
ATOM 2375 C C . GLN A 1 301 ? 5.732 10.373 16.742 1.00 94.56 301 GLN A C 1
ATOM 2377 O O . GLN A 1 301 ? 6.005 10.159 15.564 1.00 94.56 301 GLN A O 1
ATOM 2382 N N . ASN A 1 302 ? 5.450 9.376 17.588 1.00 94.94 302 ASN A N 1
ATOM 2383 C CA . ASN A 1 302 ? 5.480 7.967 17.180 1.00 94.94 302 ASN A CA 1
ATOM 2384 C C . ASN A 1 302 ? 4.402 7.648 16.139 1.00 94.94 302 ASN A C 1
ATOM 2386 O O . ASN A 1 302 ? 4.645 6.883 15.209 1.00 94.94 302 ASN A O 1
ATOM 2390 N N . ALA A 1 303 ? 3.209 8.229 16.287 1.00 95.75 303 ALA A N 1
ATOM 2391 C CA . ALA A 1 303 ? 2.133 8.044 15.321 1.00 95.75 303 ALA A CA 1
ATOM 2392 C C . ALA A 1 303 ? 2.460 8.699 13.968 1.00 95.75 303 ALA A C 1
ATOM 2394 O O . ALA A 1 303 ? 2.124 8.142 12.927 1.00 95.75 303 ALA A O 1
ATOM 2395 N N . ASP A 1 304 ? 3.126 9.853 13.964 1.00 92.25 304 ASP A N 1
ATOM 2396 C CA . ASP A 1 304 ? 3.557 10.533 12.742 1.00 92.25 304 ASP A CA 1
ATOM 2397 C C . ASP A 1 304 ? 4.659 9.754 12.033 1.00 92.25 304 ASP A C 1
ATOM 2399 O O . ASP A 1 304 ? 4.543 9.527 10.833 1.00 92.25 304 ASP A O 1
ATOM 2403 N N . GLN A 1 305 ? 5.666 9.264 12.764 1.00 90.88 305 GLN A N 1
ATOM 2404 C CA . GLN A 1 305 ? 6.694 8.396 12.184 1.00 90.88 305 GLN A CA 1
ATOM 2405 C C . GLN A 1 305 ? 6.078 7.130 11.587 1.00 90.88 305 GLN A C 1
ATOM 2407 O O . GLN A 1 305 ? 6.332 6.815 10.430 1.00 90.88 305 GLN A O 1
ATOM 2412 N N . ALA A 1 306 ? 5.175 6.460 12.309 1.00 91.75 306 ALA A N 1
ATOM 2413 C CA . ALA A 1 306 ? 4.497 5.279 11.783 1.00 91.75 306 ALA A CA 1
ATOM 2414 C C . ALA A 1 306 ? 3.679 5.583 10.508 1.00 91.75 306 ALA A C 1
ATOM 2416 O O . ALA A 1 306 ? 3.719 4.800 9.559 1.00 91.75 306 ALA A O 1
ATOM 2417 N N . ARG A 1 307 ? 2.988 6.733 10.439 1.00 91.06 307 ARG A N 1
ATOM 2418 C CA . ARG A 1 307 ? 2.287 7.174 9.217 1.00 91.06 307 ARG A CA 1
ATOM 2419 C C . ARG A 1 307 ? 3.251 7.483 8.071 1.00 91.06 307 ARG A C 1
ATOM 2421 O O . ARG A 1 307 ? 2.987 7.071 6.946 1.00 91.06 307 ARG A O 1
ATOM 2428 N N . LEU A 1 308 ? 4.356 8.179 8.341 1.00 87.50 308 LEU A N 1
ATOM 2429 C CA . LEU A 1 308 ? 5.386 8.509 7.348 1.00 87.50 308 LEU A CA 1
ATOM 2430 C C . LEU A 1 308 ? 6.052 7.254 6.778 1.00 87.50 308 LEU A C 1
ATOM 2432 O O . LEU A 1 308 ? 6.360 7.211 5.591 1.00 87.50 308 LEU A O 1
ATOM 2436 N N . SER A 1 309 ? 6.208 6.210 7.594 1.00 84.31 309 SER A N 1
ATOM 2437 C CA . SER A 1 309 ? 6.688 4.898 7.152 1.00 84.31 309 SER A CA 1
ATOM 2438 C C . SER A 1 309 ? 5.604 4.043 6.472 1.00 84.31 309 SER A C 1
ATOM 2440 O O . SER A 1 309 ? 5.838 2.870 6.195 1.00 84.31 309 SER A O 1
ATOM 2442 N N . ASN A 1 310 ? 4.426 4.611 6.188 1.00 88.44 310 ASN A N 1
ATOM 2443 C CA . ASN A 1 310 ? 3.294 3.957 5.527 1.00 88.44 310 ASN A CA 1
ATOM 2444 C C . ASN A 1 310 ? 2.709 2.753 6.298 1.00 88.44 310 ASN A C 1
ATOM 2446 O O . ASN A 1 310 ? 2.160 1.829 5.695 1.00 88.44 310 ASN A O 1
ATOM 2450 N N . ALA A 1 311 ? 2.806 2.756 7.631 1.00 91.69 311 ALA A N 1
ATOM 2451 C CA . ALA A 1 311 ? 2.129 1.763 8.458 1.00 91.69 311 ALA A CA 1
ATOM 2452 C C . ALA A 1 311 ? 0.613 2.018 8.487 1.00 91.69 311 ALA A C 1
ATOM 2454 O O . ALA A 1 311 ? 0.150 3.156 8.601 1.00 91.69 311 ALA A O 1
ATOM 2455 N N . ASP A 1 312 ? -0.172 0.943 8.487 1.00 95.81 312 ASP A N 1
ATOM 2456 C CA . ASP A 1 312 ? -1.628 0.998 8.651 1.00 95.81 312 ASP A CA 1
ATOM 2457 C C . ASP A 1 312 ? -2.041 1.421 10.057 1.00 95.81 312 ASP A C 1
ATOM 2459 O O . ASP A 1 312 ? -3.163 1.879 10.279 1.00 95.81 312 ASP A O 1
ATOM 2463 N N . GLY A 1 313 ? -1.141 1.251 11.021 1.00 96.88 313 GLY A N 1
ATOM 2464 C CA . GLY A 1 313 ? -1.395 1.475 12.428 1.00 96.88 313 GLY A CA 1
ATOM 2465 C C . GLY A 1 313 ? -0.193 1.165 13.303 1.00 96.88 313 GLY A C 1
ATOM 2466 O O . GLY A 1 313 ? 0.917 0.911 12.829 1.00 96.88 313 GLY A O 1
ATOM 2467 N N . ILE A 1 314 ? -0.446 1.153 14.606 1.00 97.19 314 ILE A N 1
ATOM 2468 C CA . ILE A 1 314 ? 0.551 0.876 15.632 1.00 97.19 314 ILE A CA 1
ATOM 2469 C C . ILE A 1 314 ? -0.012 -0.095 16.674 1.00 97.19 314 ILE A C 1
ATOM 2471 O O . ILE A 1 314 ? -1.147 0.065 17.137 1.00 97.19 314 ILE A O 1
ATOM 2475 N N . ILE A 1 315 ? 0.788 -1.088 17.058 1.00 96.50 315 ILE A N 1
ATOM 2476 C CA . ILE A 1 315 ? 0.585 -1.832 18.300 1.00 96.50 315 ILE A CA 1
ATOM 2477 C C . ILE A 1 315 ? 1.293 -1.066 19.402 1.00 96.50 315 ILE A C 1
ATOM 2479 O O . ILE A 1 315 ? 2.482 -0.754 19.293 1.00 96.50 315 ILE A O 1
ATOM 2483 N N . ASP A 1 316 ? 0.569 -0.771 20.474 1.00 92.88 316 ASP A N 1
ATOM 2484 C CA . ASP A 1 316 ? 1.139 -0.109 21.632 1.00 92.88 316 ASP A CA 1
ATOM 2485 C C . ASP A 1 316 ? 1.019 -0.924 22.909 1.00 92.88 316 ASP A C 1
ATOM 2487 O O . ASP A 1 316 ? 0.071 -1.679 23.118 1.00 92.88 316 ASP A O 1
ATOM 2491 N N . ARG A 1 317 ? 2.007 -0.724 23.782 1.00 88.38 317 ARG A N 1
ATOM 2492 C CA . ARG A 1 317 ? 2.002 -1.244 25.146 1.00 88.38 317 ARG A CA 1
ATOM 2493 C C . ARG A 1 317 ? 0.986 -0.460 25.969 1.00 88.38 317 ARG A C 1
ATOM 2495 O O . ARG A 1 317 ? 1.018 0.778 26.017 1.00 88.38 317 ARG A O 1
ATOM 2502 N N . SER A 1 318 ? 0.101 -1.185 26.637 1.00 84.94 318 SER A N 1
ATOM 2503 C CA . SER A 1 318 ? -0.798 -0.600 27.616 1.00 84.94 318 SER A CA 1
ATOM 2504 C C . SER A 1 318 ? 0.010 -0.079 28.800 1.00 84.94 318 SER A C 1
ATOM 2506 O O . SER A 1 318 ? 0.927 -0.733 29.285 1.00 84.94 318 SER A O 1
ATOM 2508 N N . ARG A 1 319 ? -0.337 1.118 29.280 1.00 82.50 319 ARG A N 1
ATOM 2509 C CA . ARG A 1 319 ? 0.313 1.724 30.458 1.00 82.50 319 ARG A CA 1
ATOM 2510 C C . ARG A 1 319 ? -0.258 1.208 31.775 1.00 82.50 319 ARG A C 1
ATOM 2512 O O . ARG A 1 319 ? 0.363 1.367 32.815 1.00 82.50 319 ARG A O 1
ATOM 2519 N N . SER A 1 320 ? -1.478 0.680 31.730 1.00 80.56 320 SER A N 1
ATOM 2520 C CA . SER A 1 320 ? -2.276 0.332 32.909 1.00 80.56 320 SER A CA 1
ATOM 2521 C C . SER A 1 320 ? -2.600 -1.155 33.003 1.00 80.56 320 SER A C 1
ATOM 2523 O O . SER A 1 320 ? -3.198 -1.574 33.988 1.00 80.56 320 SER A O 1
ATOM 2525 N N . ILE A 1 321 ? -2.258 -1.939 31.981 1.00 84.62 321 ILE A N 1
ATOM 2526 C CA . ILE A 1 321 ? -2.528 -3.375 31.918 1.00 84.62 321 ILE A CA 1
ATOM 2527 C C . ILE A 1 321 ? -1.176 -4.072 31.743 1.00 84.62 321 ILE A C 1
ATOM 2529 O O . ILE A 1 321 ? -0.569 -3.898 30.684 1.00 84.62 321 ILE A O 1
ATOM 2533 N N . PRO A 1 322 ? -0.686 -4.824 32.746 1.00 83.38 322 PRO A N 1
ATOM 2534 C CA . PRO A 1 322 ? 0.538 -5.615 32.620 1.00 83.38 322 PRO A CA 1
ATOM 2535 C C . PRO A 1 322 ? 0.473 -6.519 31.389 1.00 83.38 322 PRO A C 1
ATOM 2537 O O . PRO A 1 322 ? -0.539 -7.186 31.178 1.00 83.38 322 PRO A O 1
ATOM 2540 N N . ASP A 1 323 ? 1.503 -6.458 30.541 1.00 83.25 323 ASP A N 1
ATOM 2541 C CA . ASP A 1 323 ? 1.607 -7.154 29.243 1.00 83.25 323 ASP A CA 1
ATOM 2542 C C . ASP A 1 323 ? 0.473 -6.876 28.236 1.00 83.25 323 ASP A C 1
ATOM 2544 O O . ASP A 1 323 ? 0.465 -7.394 27.113 1.00 83.25 323 ASP A O 1
ATOM 2548 N N . GLY A 1 324 ? -0.466 -6.003 28.604 1.00 87.25 324 GLY A N 1
ATOM 2549 C CA . GLY A 1 324 ? -1.576 -5.592 27.773 1.00 87.25 324 GLY A CA 1
ATOM 2550 C C . GLY A 1 324 ? -1.085 -4.777 26.591 1.00 87.25 324 GLY A C 1
ATOM 2551 O O . GLY A 1 324 ? -0.165 -3.962 26.694 1.00 87.25 324 GLY A O 1
ATOM 2552 N N . TRP A 1 325 ? -1.735 -4.961 25.452 1.00 94.00 325 TRP A N 1
ATOM 2553 C CA . TRP A 1 325 ? -1.451 -4.188 24.255 1.00 94.00 325 TRP A CA 1
ATOM 2554 C C . TRP A 1 325 ? -2.728 -3.894 23.484 1.00 94.00 325 TRP A C 1
ATOM 2556 O O . TRP A 1 325 ? -3.733 -4.594 23.617 1.00 94.00 325 TRP A O 1
ATOM 2566 N N . HIS A 1 326 ? -2.680 -2.836 22.687 1.00 96.06 326 HIS A N 1
ATOM 2567 C CA . HIS A 1 326 ? -3.802 -2.389 21.874 1.00 96.06 326 HIS A CA 1
ATOM 2568 C C . HIS A 1 326 ? -3.350 -2.203 20.427 1.00 96.06 326 HIS A C 1
ATOM 2570 O O . HIS A 1 326 ? -2.178 -1.938 20.153 1.00 96.06 326 HIS A O 1
ATOM 2576 N N . LEU A 1 327 ? -4.288 -2.384 19.501 1.00 97.88 327 LEU A N 1
ATOM 2577 C CA . LEU A 1 327 ? -4.107 -2.130 18.079 1.00 97.88 327 LEU A CA 1
ATOM 2578 C C . LEU A 1 327 ? -4.787 -0.805 17.743 1.00 97.88 327 LEU A C 1
ATOM 2580 O O . LEU A 1 327 ? -5.974 -0.632 18.018 1.00 97.88 327 LEU A O 1
ATOM 2584 N N . ASN A 1 328 ? -4.051 0.117 17.127 1.00 97.69 328 ASN A N 1
ATOM 2585 C CA . ASN A 1 328 ? -4.575 1.422 16.740 1.00 97.69 328 ASN A CA 1
ATOM 2586 C C . ASN A 1 328 ? -4.330 1.635 15.250 1.00 97.69 328 ASN A C 1
ATOM 2588 O O . ASN A 1 328 ? -3.192 1.879 14.852 1.00 97.69 328 ASN A O 1
ATOM 2592 N N . LEU A 1 329 ? -5.374 1.531 14.429 1.00 97.88 329 LEU A N 1
ATOM 2593 C CA . LEU A 1 329 ? -5.245 1.712 12.980 1.00 97.88 329 LEU A CA 1
ATOM 2594 C C . LEU A 1 329 ? -5.457 3.172 12.591 1.00 97.88 329 LEU A C 1
ATOM 2596 O O . LEU A 1 329 ? -6.418 3.798 13.030 1.00 97.88 329 LEU A O 1
ATOM 2600 N N . PHE A 1 330 ? -4.573 3.708 11.757 1.00 96.06 330 PHE A N 1
ATOM 2601 C CA . PHE A 1 330 ? -4.688 5.037 11.159 1.00 96.06 330 PHE A CA 1
ATOM 2602 C C . PHE A 1 330 ? -5.600 5.023 9.933 1.00 96.06 330 PHE A C 1
ATOM 2604 O O . PHE A 1 330 ? -6.278 6.015 9.673 1.00 96.06 330 PHE A O 1
ATOM 2611 N N . ARG A 1 331 ? -5.642 3.901 9.207 1.00 94.00 331 ARG A N 1
ATOM 2612 C CA . ARG A 1 331 ? -6.498 3.680 8.036 1.00 94.00 331 ARG A CA 1
ATOM 2613 C C . ARG A 1 331 ? -7.099 2.279 8.063 1.00 94.00 331 ARG A C 1
ATOM 2615 O O . ARG A 1 331 ? -6.484 1.350 8.580 1.00 94.00 331 ARG A O 1
ATOM 2622 N N . TRP A 1 332 ? -8.308 2.143 7.539 1.00 96.44 332 TRP A N 1
ATOM 2623 C CA . TRP A 1 332 ? -9.021 0.874 7.401 1.00 96.44 332 TRP A CA 1
ATOM 2624 C C . TRP A 1 332 ? -10.142 1.048 6.383 1.00 96.44 332 TRP A C 1
ATOM 2626 O O . TRP A 1 332 ? -10.683 2.144 6.251 1.00 96.44 332 TRP A O 1
ATOM 2636 N N . ASN A 1 333 ? -10.496 -0.024 5.676 1.00 94.19 333 ASN A N 1
ATOM 2637 C CA . ASN A 1 333 ? -11.536 -0.038 4.639 1.00 94.19 333 ASN A CA 1
ATOM 2638 C C . ASN A 1 333 ? -11.327 0.989 3.503 1.00 94.19 333 ASN A C 1
ATOM 2640 O O . ASN A 1 333 ? -12.229 1.211 2.699 1.00 94.19 333 ASN A O 1
ATOM 2644 N N . ASP A 1 334 ? -10.134 1.581 3.414 1.00 86.19 334 ASP A N 1
ATOM 2645 C CA . ASP A 1 334 ? -9.676 2.379 2.283 1.00 86.19 334 ASP A CA 1
ATOM 2646 C C . ASP A 1 334 ? -8.953 1.457 1.278 1.00 86.19 334 ASP A C 1
ATOM 2648 O O . ASP A 1 334 ? -8.408 0.409 1.644 1.00 86.19 334 ASP A O 1
ATOM 2652 N N . LEU A 1 335 ? -8.916 1.848 0.001 1.00 79.25 335 LEU A N 1
ATOM 2653 C CA . LEU A 1 335 ? -8.250 1.074 -1.050 1.00 79.25 335 LEU A CA 1
ATOM 2654 C C . LEU A 1 335 ? -6.771 0.816 -0.701 1.00 79.25 335 LEU A C 1
ATOM 2656 O O . LEU A 1 335 ? -6.011 1.747 -0.434 1.00 79.25 335 LEU A O 1
ATOM 2660 N N . GLY A 1 336 ? -6.358 -0.455 -0.713 1.00 78.62 336 GLY A N 1
ATOM 2661 C CA . GLY A 1 336 ? -4.985 -0.861 -0.384 1.00 78.62 336 GLY A CA 1
ATOM 2662 C C . GLY A 1 336 ? -4.622 -0.777 1.107 1.00 78.62 336 GLY A C 1
ATOM 2663 O O . GLY A 1 336 ? -3.440 -0.865 1.444 1.00 78.62 336 GLY A O 1
ATOM 2664 N N . GLY A 1 337 ? -5.606 -0.567 1.988 1.00 86.31 337 GLY A N 1
ATOM 2665 C CA . GLY A 1 337 ? -5.475 -0.693 3.440 1.00 86.31 337 GLY A CA 1
ATOM 2666 C C . GLY A 1 337 ? -6.090 -1.994 3.978 1.00 86.31 337 GLY A C 1
ATOM 2667 O O . GLY A 1 337 ? -6.644 -2.786 3.211 1.00 86.31 337 GLY A O 1
ATOM 2668 N N . PRO A 1 338 ? -6.017 -2.221 5.300 1.00 93.00 338 PRO A N 1
ATOM 2669 C CA . PRO A 1 338 ? -6.608 -3.392 5.932 1.00 93.00 338 PRO A CA 1
ATOM 2670 C C . PRO A 1 338 ? -8.130 -3.341 5.890 1.00 93.00 338 PRO A C 1
ATOM 2672 O O . PRO A 1 338 ? -8.730 -2.261 5.949 1.00 93.00 338 PRO A O 1
ATOM 2675 N N . GLN A 1 339 ? -8.753 -4.517 5.870 1.00 96.25 339 GLN A N 1
ATOM 2676 C CA . GLN A 1 339 ? -10.199 -4.630 6.029 1.00 96.25 339 GLN A CA 1
ATOM 2677 C C . GLN A 1 339 ? -10.551 -4.831 7.497 1.00 96.25 339 GLN A C 1
ATOM 2679 O O . GLN A 1 339 ? -9.919 -5.615 8.205 1.00 96.25 339 GLN A O 1
ATOM 2684 N N . VAL A 1 340 ? -11.573 -4.117 7.957 1.00 97.06 340 VAL A N 1
ATOM 2685 C CA . VAL A 1 340 ? -12.134 -4.274 9.294 1.00 97.06 340 VAL A CA 1
ATOM 2686 C C . VAL A 1 340 ? -13.637 -4.430 9.181 1.00 97.06 340 VAL A C 1
ATOM 2688 O O . VAL A 1 340 ? -14.325 -3.562 8.637 1.00 97.06 340 VAL A O 1
ATOM 2691 N N . THR A 1 341 ? -14.148 -5.527 9.728 1.00 95.12 341 THR A N 1
ATOM 2692 C CA . THR A 1 341 ? -15.572 -5.869 9.715 1.00 95.12 341 THR A CA 1
ATOM 2693 C C . THR A 1 341 ? -16.087 -6.068 11.133 1.00 95.12 341 THR A C 1
ATOM 2695 O O . THR A 1 341 ? -15.349 -6.489 12.021 1.00 95.12 341 THR A O 1
ATOM 2698 N N . VAL A 1 342 ? -17.361 -5.747 11.362 1.00 94.75 342 VAL A N 1
ATOM 2699 C CA . VAL A 1 342 ? -18.059 -6.149 12.590 1.00 94.75 342 VAL A CA 1
ATOM 2700 C C . VAL A 1 342 ? -18.396 -7.629 12.460 1.00 94.75 342 VAL A C 1
ATOM 2702 O O . VAL A 1 342 ? -18.995 -8.030 11.465 1.00 94.75 342 VAL A O 1
ATOM 2705 N N . CYS A 1 343 ? -17.999 -8.440 13.438 1.00 90.19 343 CYS A N 1
ATOM 2706 C CA . CYS A 1 343 ? -18.081 -9.901 13.343 1.00 90.19 343 CYS A CA 1
ATOM 2707 C C . CYS A 1 343 ? -18.855 -10.550 14.501 1.00 90.19 343 CYS A C 1
ATOM 2709 O O . CYS A 1 343 ? -18.685 -11.737 14.773 1.00 90.19 343 CYS A O 1
ATOM 2711 N N . GLY A 1 344 ? -19.677 -9.784 15.218 1.00 86.62 344 GLY A N 1
ATOM 2712 C CA . GLY A 1 344 ? -20.498 -10.306 16.303 1.00 86.62 344 GLY A CA 1
ATOM 2713 C C . GLY A 1 344 ? -21.388 -9.249 16.939 1.00 86.62 344 GLY A C 1
ATOM 2714 O O . GLY A 1 344 ? -21.256 -8.055 16.664 1.00 86.62 344 GLY A O 1
ATOM 2715 N N . GLU A 1 345 ? -22.282 -9.712 17.811 1.00 90.88 345 GLU A N 1
ATOM 2716 C CA . GLU A 1 345 ? -23.215 -8.838 18.512 1.00 90.88 345 GLU A CA 1
ATOM 2717 C C . GLU A 1 345 ? -22.497 -7.943 19.538 1.00 90.88 345 GLU A C 1
ATOM 2719 O O . GLU A 1 345 ? -21.618 -8.414 20.272 1.00 90.88 345 GLU A O 1
ATOM 2724 N N . PRO A 1 346 ? -22.864 -6.653 19.624 1.00 93.50 346 PRO A N 1
ATOM 2725 C CA . PRO A 1 346 ? -22.343 -5.741 20.631 1.00 93.50 346 PRO A CA 1
ATOM 2726 C C . PRO A 1 346 ? -22.686 -6.193 22.051 1.00 93.50 346 PRO A C 1
ATOM 2728 O O . PRO A 1 346 ? -23.830 -6.508 22.373 1.00 93.50 346 PRO A O 1
ATOM 2731 N N . ILE A 1 347 ? -21.700 -6.142 22.941 1.00 93.38 347 ILE A N 1
ATOM 2732 C CA . ILE A 1 347 ? -21.841 -6.555 24.335 1.00 93.38 347 ILE A CA 1
ATOM 2733 C C . ILE A 1 347 ? -21.920 -5.312 25.217 1.00 93.38 347 ILE A C 1
ATOM 2735 O O . ILE A 1 347 ? -21.040 -4.452 25.170 1.00 93.38 347 ILE A O 1
ATOM 2739 N N . SER A 1 348 ? -22.959 -5.213 26.045 1.00 91.44 348 SER A N 1
ATOM 2740 C CA . SER A 1 348 ? -23.095 -4.103 26.991 1.00 91.44 348 SER A CA 1
ATOM 2741 C C . SER A 1 348 ? -21.983 -4.140 28.041 1.00 91.44 348 SER A C 1
ATOM 2743 O O . SER A 1 348 ? -21.736 -5.171 28.671 1.00 91.44 348 SER A O 1
ATOM 2745 N N . VAL A 1 349 ? -21.320 -3.002 28.233 1.00 87.81 349 VAL A N 1
ATOM 2746 C CA . VAL A 1 349 ? -20.363 -2.759 29.311 1.00 87.81 349 VAL A CA 1
ATOM 2747 C C . VAL A 1 349 ? -21.005 -1.737 30.250 1.00 87.81 349 VAL A C 1
ATOM 2749 O O . VAL A 1 349 ? -21.031 -0.539 29.925 1.00 87.81 349 VAL A O 1
ATOM 2752 N N . PRO A 1 350 ? -21.566 -2.186 31.389 1.00 79.56 350 PRO A N 1
ATOM 2753 C CA . PRO A 1 350 ? -22.179 -1.282 32.348 1.00 79.56 350 PRO A CA 1
ATOM 2754 C C . PRO A 1 350 ? -21.123 -0.354 32.954 1.00 79.56 350 PRO A C 1
ATOM 2756 O O . PRO A 1 350 ? -19.921 -0.633 32.914 1.00 79.56 350 PRO A O 1
ATOM 2759 N N . LEU A 1 351 ? -21.575 0.769 33.513 1.00 79.25 351 LEU A N 1
ATOM 2760 C CA . LEU A 1 351 ? -20.699 1.634 34.296 1.00 79.25 351 LEU A CA 1
ATOM 2761 C C . LEU A 1 351 ? -20.036 0.811 35.410 1.00 79.25 351 LEU A C 1
ATOM 2763 O O . LEU A 1 351 ? -20.727 0.005 36.036 1.00 79.25 351 LEU A O 1
ATOM 2767 N N . PRO A 1 352 ? -18.728 0.996 35.667 1.00 68.81 352 PRO A N 1
ATOM 2768 C CA . PRO A 1 352 ? -18.103 0.392 36.832 1.00 68.81 352 PRO A CA 1
ATOM 2769 C C . PRO A 1 352 ? -18.904 0.802 38.068 1.00 68.81 352 PRO A C 1
ATOM 2771 O O . PRO A 1 352 ? -19.153 1.998 38.252 1.00 68.81 352 PRO A O 1
ATOM 2774 N N . GLU A 1 353 ? -19.319 -0.163 38.890 1.00 62.50 353 GLU A N 1
ATOM 2775 C CA . GLU A 1 353 ? -19.885 0.149 40.201 1.00 62.50 353 GLU A CA 1
ATOM 2776 C C . GLU A 1 353 ? -18.897 1.059 40.940 1.00 62.50 353 GLU A C 1
ATOM 2778 O O . GLU A 1 353 ? -17.676 0.907 40.803 1.00 62.50 353 GLU A O 1
ATOM 2783 N N . LYS A 1 354 ? -19.412 2.058 41.666 1.00 47.09 354 LYS A N 1
ATOM 2784 C CA . LYS A 1 354 ? -18.577 2.866 42.556 1.00 47.09 354 LYS A CA 1
ATOM 2785 C C . LYS A 1 354 ? -17.984 1.921 43.596 1.00 47.09 354 LYS A C 1
ATOM 2787 O O . LYS A 1 354 ? -18.626 1.613 44.591 1.00 47.09 354 LYS A O 1
ATOM 2792 N N . VAL A 1 355 ? -16.771 1.448 43.352 1.00 37.00 355 VAL A N 1
ATOM 2793 C CA . VAL A 1 355 ? -15.924 0.959 44.426 1.00 37.00 355 VAL A CA 1
ATOM 2794 C C . VAL A 1 355 ? -15.412 2.226 45.092 1.00 37.00 355 VAL A C 1
ATOM 2796 O O . VAL A 1 355 ? -14.528 2.893 44.550 1.00 37.00 355 VAL A O 1
ATOM 2799 N N . ASP A 1 356 ? -16.066 2.622 46.184 1.00 30.00 356 ASP A N 1
ATOM 2800 C CA . ASP A 1 356 ? -15.489 3.588 47.112 1.00 30.00 356 ASP A CA 1
ATOM 2801 C C . ASP A 1 356 ? -14.125 3.021 47.539 1.00 30.00 356 ASP A C 1
ATOM 2803 O O . ASP A 1 356 ? -14.042 1.884 48.012 1.00 30.00 356 ASP A O 1
ATOM 2807 N N . LEU A 1 357 ? -13.058 3.768 47.240 1.00 30.70 357 LEU A N 1
ATOM 2808 C CA . LEU A 1 357 ? -11.696 3.463 47.686 1.00 30.70 357 LEU A CA 1
ATOM 2809 C C . LEU A 1 357 ? -11.537 3.779 49.170 1.00 30.70 357 LEU A C 1
ATOM 2811 O O . LEU A 1 357 ? -12.031 4.854 49.585 1.00 30.70 357 LEU A O 1
#

Secondary structure (DSSP, 8-state):
--S--SEEEEEEEETTS-HHHHHHHHHHHHHHHHTT-SS--EEEEE-TTT--EEEEESSPEEEEEESSHHHHHHHHHHHHHHT-EEEEEEGGGGSSSHHHHHHHHHHS-GGG--EEEEEEEEEHHHHHHHHTTSEEP--------SS------TT-------------SSSTT----S-------S-SEEEEEEEEEEEEEGGGGGGTTSPPPTT--BTTB-TT---EEEBSSHHHHHHHHHHHHHHH---EEEEEEEEEEEEEEETT-HHHHHHTT--TTGGGS-HHHHHHTT---HHHHHHHHHHHTT-SEEEEE-SSSTT-EEEEES--SSTTS-EEEE-S--EEEPPPP----

Organism: NCBI:txid1245745

pLDDT: mean 82.69, std 22.1, 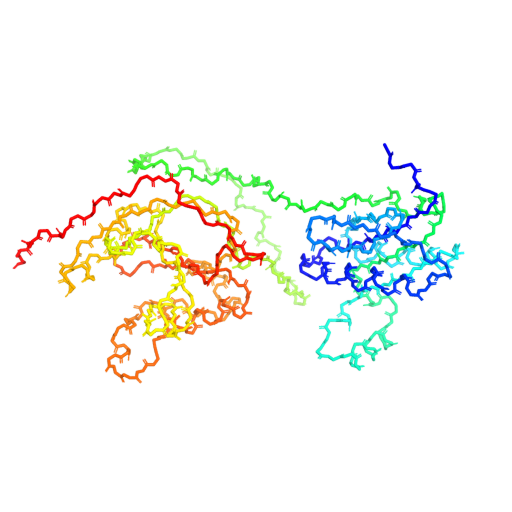range [23.12, 98.75]

InterPro domains:
  IPR014914 RES domain [PF08808] (212-333)
  IPR018988 Protein of unknown function DUF2000 [PF09391] (8-137)
  IPR023476 Peptidyl-tRNA hydrolase II domain superfamily [G3DSA:3.40.1490.10] (5-137)
  IPR023476 Peptidyl-tRNA hydrolase II domain superfamily [SSF102462] (5-137)

Radius of gyration: 26.53 Å; chains: 1; bounding box: 61×53×82 Å

Sequence (357 aa):
MFEDNDYKLYVIVNRNADLSVQMNAVGHLCGGIMLKVDKPEFHDYPNQDSGLSAWMNHYPVVVLQSKNSSQLATTLEKCGAEGVLYNFFTTTMLSHSSEQQIKDTRETPFAELDFVGIALYGETEKLKPLTKKFSVFKVQQRNYSGPLPVIIDASGRCDGNSVTTLWLTKVANFLSKPGAIVSDNPLHFKNVTGFFFRAVPTEFLSSVLSRSRPDSPGRYHRPGQTILYMSPVREWAMLAVAAHMRKDGKSRMLVPLHVEGALVLDQRDEYSCQALGINRELSNHCWLSALQQNIEPPSWQNADQARLSNADGIIDRSRSIPDGWHLNLFRWNDLGGPQVTVCGEPISVPLPEKVDL

Foldseek 3Di:
DPPPAQKEKEKEFEPPDDPVLLVVFVVCFVVVLQVVDPDFDWDWDADPPVRDIDIGGPHYYFYWYDPFQVLVLVLVVVCVVLVWRKDFDFPLCVDPDPVSSVVSVVPQDSVRTGTRIMMTIDGPVSCCVSPVVTGGDDDPPVPVPDPDPPPPPVPDDDDDDDDDDDDPPDPPPPPDDPDDDDPDDPPLWDWDWFKWKAKDFPVCPVVLVPFDAQCDDDLADDRHFGKRKIFRDPVLNLVVCQVVCVVPVTWIWIFMKTKHGFTARELVDPVSCVVLVHDLCLSLDDQVVCVVVVHHRSSNVNSVSRVVVVGQWYWHDDNPDVVTIMTMGRDEPDPPHMHMDGDDDIDIGHRPDPPPD